Protein AF-A0A418M623-F1 (afdb_monomer_lite)

Organism: NCBI:txid2305895

Structure (mmCIF, N/CA/C/O backbone):
data_AF-A0A418M623-F1
#
_entry.id   AF-A0A418M623-F1
#
loop_
_atom_site.group_PDB
_atom_site.id
_atom_site.type_symbol
_atom_site.label_atom_id
_atom_site.label_alt_id
_atom_site.label_comp_id
_atom_site.label_asym_id
_atom_site.label_entity_id
_atom_site.label_seq_id
_atom_site.pdbx_PDB_ins_code
_atom_site.Cartn_x
_atom_site.Cartn_y
_atom_site.Cartn_z
_atom_site.occupancy
_atom_site.B_iso_or_equiv
_atom_site.auth_seq_id
_atom_site.auth_comp_id
_atom_site.auth_asym_id
_atom_site.auth_atom_id
_atom_site.pdbx_PDB_model_num
ATOM 1 N N . MET A 1 1 ? 22.877 -0.063 -16.332 1.00 45.69 1 MET A N 1
ATOM 2 C CA . MET A 1 1 ? 23.301 1.170 -17.022 1.00 45.69 1 MET A CA 1
ATOM 3 C C . MET A 1 1 ? 22.610 2.321 -16.320 1.00 45.69 1 MET A C 1
ATOM 5 O O . MET A 1 1 ? 21.389 2.357 -16.323 1.00 45.69 1 MET A O 1
ATOM 9 N N . GLU A 1 2 ? 23.364 3.190 -15.654 1.00 42.94 2 GLU A N 1
ATOM 10 C CA . GLU A 1 2 ? 22.868 4.475 -15.152 1.00 42.94 2 GLU A CA 1
ATOM 11 C C . GLU A 1 2 ? 23.454 5.549 -16.071 1.00 42.94 2 GLU A C 1
ATOM 13 O O . GLU A 1 2 ? 24.604 5.946 -15.914 1.00 42.94 2 GLU A O 1
ATOM 18 N N . GLY A 1 3 ? 22.726 5.931 -17.118 1.00 64.38 3 GLY A N 1
ATOM 19 C CA . GLY A 1 3 ? 23.212 6.910 -18.090 1.00 64.38 3 GLY A CA 1
ATOM 20 C C . GLY A 1 3 ? 22.310 7.019 -19.316 1.00 64.38 3 GLY A C 1
ATOM 21 O O . GLY A 1 3 ? 21.582 6.083 -19.639 1.00 64.38 3 GLY A O 1
ATOM 22 N N . LEU A 1 4 ? 22.357 8.169 -19.993 1.00 85.06 4 LEU A N 1
ATOM 23 C CA . LEU A 1 4 ? 21.676 8.421 -21.275 1.00 85.06 4 LEU A CA 1
ATOM 24 C C . LEU A 1 4 ? 22.466 7.881 -22.480 1.00 85.06 4 LEU A C 1
ATOM 26 O O . LEU A 1 4 ? 22.136 8.187 -23.623 1.00 85.06 4 LEU A O 1
ATOM 30 N N . THR A 1 5 ? 23.495 7.075 -22.224 1.00 90.38 5 THR A N 1
ATOM 31 C CA . THR A 1 5 ? 24.384 6.499 -23.228 1.00 90.38 5 THR A CA 1
ATOM 32 C C . THR A 1 5 ? 24.567 5.003 -23.010 1.00 90.38 5 THR A C 1
ATOM 34 O O . THR A 1 5 ? 24.363 4.475 -21.912 1.00 90.38 5 THR A O 1
ATOM 37 N N . CYS A 1 6 ? 24.969 4.309 -24.068 1.00 89.75 6 CYS A N 1
ATOM 38 C CA . CYS A 1 6 ? 25.342 2.903 -24.038 1.00 89.75 6 CYS A CA 1
ATOM 39 C C . CYS A 1 6 ? 26.621 2.658 -24.848 1.00 89.75 6 CYS A C 1
ATOM 41 O O . CYS A 1 6 ? 27.113 3.533 -25.562 1.00 89.75 6 CYS A O 1
ATOM 43 N N . THR A 1 7 ? 27.169 1.454 -24.711 1.00 90.81 7 THR A N 1
ATOM 44 C CA . THR A 1 7 ? 28.270 0.972 -25.545 1.00 90.81 7 THR A CA 1
ATOM 45 C C . THR A 1 7 ? 27.706 -0.019 -26.548 1.00 90.81 7 THR A C 1
ATOM 47 O O . THR A 1 7 ? 26.989 -0.939 -26.149 1.00 90.81 7 THR A O 1
ATOM 50 N N . VAL A 1 8 ? 28.038 0.146 -27.826 1.00 89.69 8 VAL A N 1
ATOM 51 C CA . VAL A 1 8 ? 27.583 -0.751 -28.897 1.00 89.69 8 VAL A CA 1
ATOM 52 C C . VAL A 1 8 ? 28.764 -1.464 -29.538 1.00 89.69 8 VAL A C 1
ATOM 54 O O . VAL A 1 8 ? 29.804 -0.859 -29.780 1.00 89.69 8 VAL A O 1
ATOM 57 N N . ASN A 1 9 ? 28.594 -2.747 -29.847 1.00 87.75 9 ASN A N 1
ATOM 58 C CA . ASN A 1 9 ? 29.548 -3.502 -30.654 1.00 87.75 9 ASN A CA 1
ATOM 59 C C . ASN A 1 9 ? 29.036 -3.545 -32.093 1.00 87.75 9 ASN A C 1
ATOM 61 O O . ASN A 1 9 ? 27.893 -3.936 -32.337 1.00 87.75 9 ASN A O 1
ATOM 65 N N . LEU A 1 10 ? 29.871 -3.148 -33.050 1.00 80.38 10 LEU A N 1
ATOM 66 C CA . LEU A 1 10 ? 29.508 -3.205 -34.461 1.00 80.38 10 LEU A CA 1
ATOM 67 C C . LEU A 1 10 ? 29.536 -4.657 -34.961 1.00 80.38 10 LEU A C 1
ATOM 69 O O . LEU A 1 10 ? 30.576 -5.311 -34.954 1.00 80.38 10 LEU A O 1
ATOM 73 N N . LEU A 1 11 ? 28.390 -5.164 -35.418 1.00 73.75 11 LEU A N 1
ATOM 74 C CA . LEU A 1 11 ? 28.286 -6.510 -35.982 1.00 73.75 11 LEU A CA 1
ATOM 75 C C . LEU A 1 11 ? 28.830 -6.538 -37.419 1.00 73.75 11 LEU A C 1
ATOM 77 O O . LEU A 1 11 ? 28.458 -5.703 -38.238 1.00 73.75 11 LEU A O 1
ATOM 81 N N . ASN A 1 12 ? 29.645 -7.546 -37.747 1.00 64.06 12 ASN A N 1
ATOM 82 C CA . ASN A 1 12 ? 30.055 -7.889 -39.120 1.00 64.06 12 ASN A CA 1
ATOM 83 C C . ASN A 1 12 ? 30.700 -6.759 -39.952 1.00 64.06 12 ASN A C 1
ATOM 85 O O . ASN A 1 12 ? 30.604 -6.771 -41.177 1.00 64.06 12 ASN A O 1
ATOM 89 N N . THR A 1 13 ? 31.387 -5.791 -39.342 1.00 60.09 13 THR A N 1
ATOM 90 C CA . THR A 1 13 ? 31.914 -4.635 -40.095 1.00 60.09 13 THR A CA 1
ATOM 91 C C . THR A 1 13 ? 33.260 -4.859 -40.779 1.00 60.09 13 THR A C 1
ATOM 93 O O . THR A 1 13 ? 33.735 -3.959 -41.463 1.00 60.09 13 THR A O 1
ATOM 96 N N . GLY A 1 14 ? 33.915 -6.015 -40.628 1.00 54.34 14 GLY A N 1
ATOM 97 C CA . GLY A 1 14 ? 35.252 -6.248 -41.204 1.00 54.34 14 GLY A CA 1
ATOM 98 C C . GLY A 1 14 ? 36.347 -5.308 -40.664 1.00 54.34 14 GLY A C 1
ATOM 99 O O . GLY A 1 14 ? 37.515 -5.456 -41.018 1.00 54.34 14 GLY A O 1
ATOM 100 N N . LEU A 1 15 ? 35.982 -4.375 -39.781 1.00 57.28 15 LEU A N 1
ATOM 101 C CA . LEU A 1 15 ? 36.873 -3.586 -38.953 1.00 57.28 15 LEU A CA 1
ATOM 102 C C . LEU A 1 15 ? 37.479 -4.558 -37.939 1.00 57.28 15 LEU A C 1
ATOM 104 O O . LEU A 1 15 ? 36.774 -5.116 -37.102 1.00 57.28 15 LEU A O 1
ATOM 108 N N . GLN A 1 16 ? 38.770 -4.851 -38.086 1.00 42.66 16 GLN A N 1
ATOM 109 C CA . GLN A 1 16 ? 39.472 -5.743 -37.171 1.00 42.66 16 GLN A CA 1
ATOM 110 C C . GLN A 1 16 ? 39.487 -5.141 -35.762 1.00 42.66 16 GLN A C 1
ATOM 112 O O . GLN A 1 16 ? 39.996 -4.040 -35.560 1.00 42.66 16 GLN A O 1
ATOM 117 N N . GLY A 1 17 ? 38.966 -5.899 -34.802 1.00 48.59 17 GLY A N 1
ATOM 118 C CA . GLY A 1 17 ? 38.961 -5.571 -33.382 1.00 48.59 17 GLY A CA 1
ATOM 119 C C . GLY A 1 17 ? 37.545 -5.485 -32.834 1.00 48.59 17 GLY A C 1
ATOM 120 O O . GLY A 1 17 ? 36.645 -4.996 -33.510 1.00 48.59 17 GLY A O 1
ATOM 121 N N . ASP A 1 18 ? 37.364 -5.950 -31.600 1.00 54.69 18 ASP A N 1
ATOM 122 C CA . ASP A 1 18 ? 36.184 -5.731 -30.760 1.00 54.69 18 ASP A CA 1
ATOM 123 C C . ASP A 1 18 ? 35.995 -4.224 -30.486 1.00 54.69 18 ASP A C 1
ATOM 125 O O . ASP A 1 18 ? 36.161 -3.744 -29.364 1.00 54.69 18 ASP A O 1
ATOM 129 N N . ALA A 1 19 ? 35.729 -3.440 -31.532 1.00 66.62 19 ALA A N 1
ATOM 130 C CA . ALA A 1 19 ? 35.606 -1.995 -31.484 1.00 66.62 19 ALA A CA 1
ATOM 131 C C . ALA A 1 19 ? 34.232 -1.641 -30.912 1.00 66.62 19 ALA A C 1
ATOM 133 O O . ALA A 1 19 ? 33.302 -1.252 -31.618 1.00 66.62 19 ALA A O 1
ATOM 134 N N . ALA A 1 20 ? 34.115 -1.842 -29.604 1.00 80.31 20 ALA A N 1
ATOM 135 C CA . ALA A 1 20 ? 33.060 -1.285 -28.793 1.00 80.31 20 ALA A CA 1
ATOM 136 C C . ALA A 1 20 ? 33.100 0.241 -28.950 1.00 80.31 20 ALA A C 1
ATOM 138 O O . ALA A 1 20 ? 34.113 0.868 -28.643 1.00 80.31 20 ALA A O 1
ATOM 139 N N . ILE A 1 21 ? 32.015 0.836 -29.438 1.00 85.81 21 ILE A N 1
ATOM 140 C CA . ILE A 1 21 ? 31.844 2.287 -29.510 1.00 85.81 21 ILE A CA 1
ATOM 141 C C . ILE A 1 21 ? 31.174 2.711 -28.201 1.00 85.81 21 ILE A C 1
ATOM 143 O O . ILE A 1 21 ? 29.989 2.414 -28.009 1.00 85.81 21 ILE A O 1
ATOM 147 N N . PRO A 1 22 ? 31.904 3.336 -27.261 1.00 87.50 22 PRO A N 1
ATOM 148 C CA . PRO A 1 22 ? 31.309 3.849 -26.038 1.00 87.50 22 PRO A CA 1
ATOM 149 C C . PRO A 1 22 ? 30.544 5.148 -26.314 1.00 87.50 22 PRO A C 1
ATOM 151 O O . PRO A 1 22 ? 30.819 5.850 -27.282 1.00 87.50 22 PRO A O 1
ATOM 154 N N . GLY A 1 23 ? 29.629 5.506 -25.413 1.00 87.44 23 GLY A N 1
ATOM 155 C CA . GLY A 1 23 ? 29.020 6.838 -25.415 1.00 87.44 23 GLY A CA 1
ATOM 156 C C . GLY A 1 23 ? 27.958 7.064 -26.492 1.00 87.44 23 GLY A C 1
ATOM 157 O O . GLY A 1 23 ? 27.618 8.210 -26.750 1.00 87.44 23 GLY A O 1
ATOM 158 N N . VAL A 1 24 ? 27.405 6.008 -27.094 1.00 90.94 24 VAL A N 1
ATOM 159 C CA . VAL A 1 24 ? 26.292 6.146 -28.043 1.00 90.94 24 VAL A CA 1
ATOM 160 C C . VAL A 1 24 ? 25.047 6.607 -27.298 1.00 90.94 24 VAL A C 1
ATOM 162 O O . VAL A 1 24 ? 24.586 5.930 -26.373 1.00 90.94 24 VAL A O 1
ATOM 165 N N . ASN A 1 25 ? 24.493 7.742 -27.712 1.00 91.75 25 ASN A N 1
ATOM 166 C CA . ASN A 1 25 ? 23.347 8.369 -27.075 1.00 91.75 25 ASN A CA 1
ATOM 167 C C . ASN A 1 25 ? 22.064 7.553 -27.275 1.00 91.75 25 ASN A C 1
ATOM 169 O O . ASN A 1 25 ? 21.793 6.990 -28.335 1.00 91.75 25 ASN A O 1
ATOM 173 N N . LEU A 1 26 ? 21.223 7.502 -26.247 1.00 91.75 26 LEU A N 1
ATOM 174 C CA . LEU A 1 26 ? 19.896 6.886 -26.339 1.00 91.75 26 LEU A CA 1
ATOM 175 C C . LEU A 1 26 ? 18.835 7.855 -26.887 1.00 91.75 26 LEU A C 1
ATOM 177 O O . LEU A 1 26 ? 17.701 7.452 -27.141 1.00 91.75 26 LEU A O 1
ATOM 181 N N . ARG A 1 27 ? 19.186 9.136 -27.051 1.00 86.81 27 ARG A N 1
ATOM 182 C CA . ARG A 1 27 ? 18.345 10.184 -27.639 1.00 86.81 27 ARG A CA 1
ATOM 183 C C . ARG A 1 27 ? 19.096 10.832 -28.797 1.00 86.81 27 ARG A C 1
ATOM 185 O O . ARG A 1 27 ? 20.310 10.946 -28.759 1.00 86.81 27 ARG A O 1
ATOM 192 N N . ALA A 1 28 ? 18.359 11.285 -29.806 1.00 80.12 28 ALA A N 1
ATOM 193 C CA . ALA A 1 28 ? 18.938 12.055 -30.910 1.00 80.12 28 ALA A CA 1
ATOM 194 C C . ALA A 1 28 ? 19.335 13.487 -30.500 1.00 80.12 28 ALA A C 1
ATOM 196 O O . ALA A 1 28 ? 20.122 14.130 -31.182 1.00 80.12 28 ALA A O 1
ATOM 197 N N . ASN A 1 29 ? 18.748 14.001 -29.415 1.00 83.19 29 ASN A N 1
ATOM 198 C CA . ASN A 1 29 ? 19.054 15.307 -28.846 1.00 83.19 29 ASN A CA 1
ATOM 199 C C . ASN A 1 29 ? 19.342 15.134 -27.350 1.00 83.19 29 ASN A C 1
ATOM 201 O O . ASN A 1 29 ? 18.432 14.824 -26.577 1.00 83.19 29 ASN A O 1
ATOM 205 N N . ASP A 1 30 ? 20.592 15.360 -26.958 1.00 75.38 30 ASP A N 1
ATOM 206 C CA . ASP A 1 30 ? 21.078 15.160 -25.589 1.00 75.38 30 ASP A CA 1
ATOM 207 C C . ASP A 1 30 ? 20.556 16.219 -24.608 1.00 75.38 30 ASP A C 1
ATOM 209 O O . ASP A 1 30 ? 20.512 15.993 -23.398 1.00 75.38 30 ASP A O 1
ATOM 213 N N . GLU A 1 31 ? 20.090 17.359 -25.121 1.00 81.94 31 GLU A N 1
ATOM 214 C CA . GLU A 1 31 ? 19.461 18.414 -24.324 1.00 81.94 31 GLU A CA 1
ATOM 215 C C . GLU A 1 31 ? 17.961 18.174 -24.111 1.00 81.94 31 GLU A C 1
ATOM 217 O O . GLU A 1 31 ? 17.342 18.798 -23.240 1.00 81.94 31 GLU A O 1
ATOM 222 N N . ALA A 1 32 ? 17.348 17.278 -24.895 1.00 83.06 32 ALA A N 1
ATOM 223 C CA . ALA A 1 32 ? 15.922 17.009 -24.803 1.00 83.06 32 ALA A CA 1
ATOM 224 C C . ALA A 1 32 ? 15.591 16.369 -23.453 1.00 83.06 32 ALA A C 1
ATOM 226 O O . ALA A 1 32 ? 16.077 15.289 -23.117 1.00 83.06 32 ALA A O 1
ATOM 227 N N . LYS A 1 33 ? 14.711 17.021 -22.687 1.00 84.69 33 LYS A N 1
ATOM 228 C CA . LYS A 1 33 ? 14.220 16.522 -21.391 1.00 84.69 33 LYS A CA 1
ATOM 229 C C . LYS A 1 33 ? 12.896 15.769 -21.515 1.00 84.69 33 LYS A C 1
ATOM 231 O O . LYS A 1 33 ? 12.641 14.870 -20.718 1.00 84.69 33 LYS A O 1
ATOM 236 N N . GLU A 1 34 ? 12.115 16.077 -22.544 1.00 91.81 34 GLU A N 1
ATOM 237 C CA . GLU A 1 34 ? 10.806 15.485 -22.830 1.00 91.81 34 GLU A CA 1
ATOM 238 C C . GLU A 1 34 ? 10.871 14.451 -23.963 1.00 91.81 34 GLU A C 1
ATOM 240 O O . GLU A 1 34 ? 11.857 14.368 -24.696 1.00 91.81 34 GLU A O 1
ATOM 245 N N . GLY A 1 35 ? 9.805 13.665 -24.104 1.00 92.38 35 GLY A N 1
ATOM 246 C CA . GLY A 1 35 ? 9.647 12.634 -25.124 1.00 92.38 35 GLY A CA 1
ATOM 247 C C . GLY A 1 35 ? 9.738 11.210 -24.579 1.00 92.38 35 GLY A C 1
ATOM 248 O O . GLY A 1 35 ? 9.689 10.971 -23.370 1.00 92.38 35 GLY A O 1
ATOM 249 N N . VAL A 1 36 ? 9.846 10.255 -25.505 1.00 92.38 36 VAL A N 1
ATOM 250 C CA . VAL A 1 36 ? 9.963 8.822 -25.210 1.00 92.38 36 VAL A CA 1
ATOM 251 C C . VAL A 1 36 ? 11.433 8.412 -25.245 1.00 92.38 36 VAL A C 1
ATOM 253 O O . VAL A 1 36 ? 12.143 8.703 -26.203 1.00 92.38 36 VAL A O 1
ATOM 256 N N . LEU A 1 37 ? 11.880 7.711 -24.208 1.00 92.75 37 LEU A N 1
ATOM 257 C CA . LEU A 1 37 ? 13.193 7.092 -24.099 1.00 92.75 37 LEU A CA 1
ATOM 258 C C . LEU A 1 37 ? 13.020 5.580 -23.974 1.00 92.75 37 LEU A C 1
ATOM 260 O O . LEU A 1 37 ? 12.349 5.098 -23.061 1.00 92.75 37 LEU A O 1
ATOM 264 N N . LEU A 1 38 ? 13.663 4.848 -24.878 1.00 93.56 38 LEU A N 1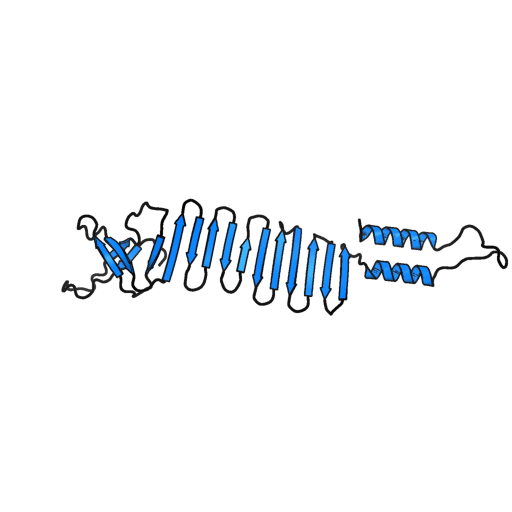
ATOM 265 C CA . LEU A 1 38 ? 13.789 3.398 -24.817 1.00 93.56 38 LEU A CA 1
ATOM 266 C C . LEU A 1 38 ? 15.204 3.068 -24.352 1.00 93.56 38 LEU A C 1
ATOM 268 O O . LEU A 1 38 ? 16.173 3.484 -24.982 1.00 93.56 38 LEU A O 1
ATOM 272 N N . VAL A 1 39 ? 15.324 2.333 -23.251 1.00 94.12 39 VAL A N 1
ATOM 273 C CA . VAL A 1 39 ? 16.608 1.841 -22.752 1.00 94.12 39 VAL A CA 1
ATOM 274 C C . VAL A 1 39 ? 16.789 0.408 -23.250 1.00 94.12 39 VAL A C 1
ATOM 276 O O . VAL A 1 39 ? 16.024 -0.471 -22.834 1.00 94.12 39 VAL A O 1
ATOM 279 N N . PRO A 1 40 ? 17.767 0.151 -24.136 1.00 94.56 40 PRO A N 1
ATOM 280 C CA . PRO A 1 40 ? 18.043 -1.188 -24.627 1.00 94.56 40 PRO A CA 1
ATOM 281 C C . PRO A 1 40 ? 18.389 -2.138 -23.492 1.00 94.56 40 PRO A C 1
ATOM 283 O O . PRO A 1 40 ? 19.116 -1.778 -22.563 1.00 94.56 40 PRO A O 1
ATOM 286 N N . ARG A 1 41 ? 17.912 -3.376 -23.603 1.00 94.81 41 ARG A N 1
ATOM 287 C CA . ARG A 1 41 ? 18.396 -4.458 -22.758 1.00 94.81 41 ARG A CA 1
ATOM 288 C C . ARG A 1 41 ? 19.865 -4.726 -23.054 1.00 94.81 41 ARG A C 1
ATOM 290 O O . ARG A 1 41 ? 20.303 -4.614 -24.203 1.00 94.81 41 ARG A O 1
ATOM 297 N N . LYS A 1 42 ? 20.636 -5.094 -22.029 1.00 91.56 42 LYS A N 1
ATOM 298 C CA . LYS A 1 42 ? 22.017 -5.551 -22.232 1.00 91.56 42 LYS A CA 1
ATOM 299 C C . LYS A 1 42 ? 22.042 -6.676 -23.279 1.00 91.56 42 LYS A C 1
ATOM 301 O O . LYS A 1 42 ? 21.204 -7.569 -23.233 1.00 91.56 42 LYS A O 1
ATOM 306 N N . ASP A 1 43 ? 23.004 -6.610 -24.198 1.00 90.81 43 ASP A N 1
ATOM 307 C CA . ASP A 1 43 ? 23.208 -7.583 -25.282 1.00 90.81 43 ASP A CA 1
ATOM 308 C C . ASP A 1 43 ? 22.083 -7.613 -26.344 1.00 90.81 43 ASP A C 1
ATOM 310 O O . ASP A 1 43 ? 22.060 -8.493 -27.203 1.00 90.81 43 ASP A O 1
ATOM 314 N N . SER A 1 44 ? 21.174 -6.629 -26.339 1.00 92.62 44 SER A N 1
ATOM 315 C CA . SER A 1 44 ? 20.180 -6.455 -27.404 1.00 92.62 44 SER A CA 1
ATOM 316 C C . SER A 1 44 ? 20.799 -5.914 -28.697 1.00 92.62 44 SER A C 1
ATOM 318 O O . SER A 1 44 ? 21.808 -5.205 -28.697 1.00 92.62 44 SER A O 1
ATOM 320 N N . VAL A 1 45 ? 20.160 -6.223 -29.826 1.00 92.75 45 VAL A N 1
ATOM 321 C CA . VAL A 1 45 ? 20.506 -5.633 -31.125 1.00 92.75 45 VAL A CA 1
ATOM 322 C C . VAL A 1 45 ? 19.869 -4.251 -31.232 1.00 92.75 45 VAL A C 1
ATOM 324 O O . VAL A 1 45 ? 18.664 -4.097 -31.006 1.00 92.75 45 VAL A O 1
ATOM 327 N N . VAL A 1 46 ? 20.667 -3.258 -31.616 1.00 92.88 46 VAL A N 1
ATOM 328 C CA . VAL A 1 46 ? 20.226 -1.877 -31.831 1.00 92.88 46 VAL A CA 1
ATOM 329 C C . VAL A 1 46 ? 20.635 -1.398 -33.220 1.00 92.88 46 VAL A C 1
ATOM 331 O O . VAL A 1 46 ? 21.680 -1.798 -33.734 1.00 92.88 46 VAL A O 1
ATOM 334 N N . PHE A 1 47 ? 19.832 -0.519 -33.821 1.00 91.94 47 PHE A N 1
ATOM 335 C CA . PHE A 1 47 ? 20.297 0.298 -34.940 1.00 91.94 47 PHE A CA 1
ATOM 336 C C . PHE A 1 47 ? 20.738 1.652 -34.414 1.00 91.94 47 PHE A C 1
ATOM 338 O O . PHE A 1 47 ? 20.056 2.270 -33.595 1.00 91.94 47 PHE A O 1
ATOM 345 N N . VAL A 1 48 ? 21.869 2.110 -34.929 1.00 91.38 48 VAL A N 1
ATOM 346 C CA . VAL A 1 48 ? 22.492 3.376 -34.567 1.00 91.38 48 VAL A CA 1
ATOM 347 C C . VAL A 1 48 ? 22.651 4.234 -35.813 1.00 91.38 48 VAL A C 1
ATOM 349 O O . VAL A 1 48 ? 22.928 3.715 -36.894 1.00 91.38 48 VAL A O 1
ATOM 352 N N . ALA A 1 49 ? 22.461 5.538 -35.662 1.00 89.81 49 ALA A N 1
ATOM 353 C CA . ALA A 1 49 ? 22.685 6.526 -36.706 1.00 89.81 49 ALA A CA 1
ATOM 354 C C . ALA A 1 49 ? 23.762 7.510 -36.248 1.00 89.81 49 ALA A C 1
ATOM 356 O O . ALA A 1 49 ? 23.775 7.918 -35.087 1.00 89.81 49 ALA A O 1
ATOM 357 N N . ALA A 1 50 ? 24.656 7.882 -37.162 1.00 88.12 50 ALA A N 1
ATOM 358 C CA . ALA A 1 50 ? 25.611 8.962 -36.951 1.00 88.12 50 ALA A CA 1
ATOM 359 C C . ALA A 1 50 ? 24.983 10.291 -37.383 1.00 88.12 50 ALA A C 1
ATOM 361 O O . ALA A 1 50 ? 24.384 10.383 -38.459 1.00 88.12 50 ALA A O 1
ATOM 362 N N . VAL A 1 51 ? 25.133 11.321 -36.559 1.00 85.62 51 VAL A N 1
ATOM 363 C CA . VAL A 1 51 ? 24.774 12.695 -36.917 1.00 85.62 51 VAL A CA 1
ATOM 364 C C . VAL A 1 51 ? 25.912 13.265 -37.756 1.00 85.62 51 VAL A C 1
ATOM 366 O O . VAL A 1 51 ? 27.072 13.153 -37.378 1.00 85.62 51 VAL A O 1
ATOM 369 N N . GLU A 1 52 ? 25.596 13.834 -38.922 1.00 87.19 52 GLU A N 1
ATOM 370 C CA . GLU A 1 52 ? 26.585 14.477 -39.812 1.00 87.19 52 GLU A CA 1
ATOM 371 C C . GLU A 1 52 ? 27.775 13.575 -40.215 1.00 87.19 52 GLU A C 1
ATOM 373 O O . GLU A 1 52 ? 28.838 14.061 -40.593 1.00 87.19 52 GLU A O 1
ATOM 378 N N . ASN A 1 53 ? 27.583 12.250 -40.199 1.00 84.12 53 ASN A N 1
ATOM 379 C CA . ASN A 1 53 ? 28.630 11.239 -40.409 1.00 84.12 53 ASN A CA 1
ATOM 380 C C . ASN A 1 53 ? 29.776 11.272 -39.373 1.00 84.12 53 ASN A C 1
ATOM 382 O O . ASN A 1 53 ? 30.864 10.769 -39.658 1.00 84.12 53 ASN A O 1
ATOM 386 N N . ASP A 1 54 ? 29.551 11.819 -38.176 1.00 84.88 54 ASP A N 1
ATOM 387 C CA . ASP A 1 54 ? 30.511 11.771 -37.071 1.00 84.88 54 ASP A CA 1
ATOM 388 C C . ASP A 1 54 ? 30.264 10.542 -36.183 1.00 84.88 54 ASP A C 1
ATOM 390 O O . ASP A 1 54 ? 29.239 10.413 -35.516 1.00 84.88 54 ASP A O 1
ATOM 394 N N . MET A 1 55 ? 31.237 9.630 -36.149 1.00 82.50 55 MET A N 1
ATOM 395 C CA . MET A 1 55 ? 31.196 8.419 -35.319 1.00 82.50 55 MET A CA 1
ATOM 396 C C . MET A 1 55 ? 31.288 8.713 -33.816 1.00 82.50 55 MET A C 1
ATOM 398 O O . MET A 1 55 ? 30.953 7.850 -33.009 1.00 82.50 55 MET A O 1
ATOM 402 N N . ASN A 1 56 ? 31.721 9.917 -33.430 1.00 84.00 56 ASN A N 1
ATOM 403 C CA . ASN A 1 56 ? 31.682 10.371 -32.039 1.00 84.00 56 ASN A CA 1
ATOM 404 C C . ASN A 1 56 ? 30.302 10.912 -31.642 1.00 84.00 56 ASN A C 1
ATOM 406 O O . ASN A 1 56 ? 30.061 11.146 -30.461 1.00 84.00 56 ASN A O 1
ATOM 410 N N . ASN A 1 57 ? 29.401 11.104 -32.611 1.00 87.06 57 ASN A N 1
ATOM 411 C CA . ASN A 1 57 ? 28.056 11.619 -32.404 1.00 87.06 57 ASN A CA 1
ATOM 412 C C . ASN A 1 57 ? 27.024 10.642 -32.979 1.00 87.06 57 ASN A C 1
ATOM 414 O O . ASN A 1 57 ? 26.473 10.821 -34.069 1.00 87.06 57 ASN A O 1
ATOM 418 N N . MET A 1 58 ? 26.794 9.562 -32.236 1.00 90.00 58 MET A N 1
ATOM 419 C CA . MET A 1 58 ? 25.871 8.500 -32.618 1.00 90.00 58 MET A CA 1
ATOM 420 C C . MET A 1 58 ? 24.713 8.391 -31.639 1.00 90.00 58 MET A C 1
ATOM 422 O O . MET A 1 58 ? 24.892 8.555 -30.433 1.00 90.00 58 MET A O 1
ATOM 426 N N . PHE A 1 59 ? 23.546 8.012 -32.153 1.00 91.88 59 PHE A N 1
ATOM 427 C CA . PHE A 1 59 ? 22.371 7.738 -31.338 1.00 91.88 59 PHE A CA 1
ATOM 428 C C . PHE A 1 59 ? 21.622 6.486 -31.786 1.00 91.88 59 PHE A C 1
ATOM 430 O O . PHE A 1 59 ? 21.663 6.087 -32.952 1.00 91.88 59 PHE A O 1
ATOM 437 N N . VAL A 1 60 ? 20.917 5.860 -30.849 1.00 92.38 60 VAL A N 1
ATOM 438 C CA . VAL A 1 60 ? 20.074 4.689 -31.105 1.00 92.38 60 VAL A CA 1
ATOM 439 C C . VAL A 1 60 ? 18.760 5.118 -31.769 1.00 92.38 60 VAL A C 1
ATOM 441 O O . VAL A 1 60 ? 18.032 5.951 -31.236 1.00 92.38 60 VAL A O 1
ATOM 444 N N . VAL A 1 61 ? 18.432 4.521 -32.919 1.00 91.56 61 VAL A N 1
ATOM 445 C CA . VAL A 1 61 ? 17.166 4.753 -33.651 1.00 91.56 61 VAL A CA 1
ATOM 446 C C . VAL A 1 61 ? 16.166 3.613 -33.496 1.00 91.56 61 VAL A C 1
ATOM 448 O O . VAL A 1 61 ? 14.969 3.803 -33.699 1.00 91.56 61 VAL A O 1
ATOM 451 N N . PHE A 1 62 ? 16.644 2.418 -33.150 1.00 92.06 62 PHE A N 1
ATOM 452 C CA . PHE A 1 62 ? 15.805 1.238 -32.984 1.00 92.06 62 PHE A CA 1
ATOM 453 C C . PHE A 1 62 ? 16.438 0.260 -32.001 1.00 92.06 62 PHE A C 1
ATOM 455 O O . PHE A 1 62 ? 17.659 0.108 -31.960 1.00 92.06 62 PHE A O 1
ATOM 462 N N . VAL A 1 63 ? 15.587 -0.436 -31.252 1.00 94.44 63 VAL A N 1
ATOM 463 C CA . VAL A 1 63 ? 15.967 -1.372 -30.198 1.00 94.44 63 VAL A CA 1
ATOM 464 C C . VAL A 1 63 ? 15.149 -2.650 -30.354 1.00 94.44 63 VAL A C 1
ATOM 466 O O . VAL A 1 63 ? 13.926 -2.581 -30.447 1.00 94.44 63 VAL A O 1
ATOM 469 N N . SER A 1 64 ? 15.812 -3.807 -30.380 1.00 95.56 64 SER A N 1
ATOM 470 C CA . SER A 1 64 ? 15.139 -5.115 -30.478 1.00 95.56 64 SER A CA 1
ATOM 471 C C . SER A 1 64 ? 14.514 -5.585 -29.160 1.00 95.56 64 SER A C 1
ATOM 473 O O . SER A 1 64 ? 13.413 -6.127 -29.173 1.00 95.56 64 SER A O 1
ATOM 475 N N . GLU A 1 65 ? 15.181 -5.348 -28.028 1.00 96.06 65 GLU A N 1
ATOM 476 C CA . GLU A 1 65 ? 14.694 -5.673 -26.684 1.00 96.06 65 GLU A CA 1
ATOM 477 C C . GLU A 1 65 ? 14.924 -4.500 -25.731 1.00 96.06 65 GLU A C 1
ATOM 479 O O . GLU A 1 65 ? 16.006 -3.913 -25.694 1.00 96.06 65 GLU A O 1
ATOM 484 N N . VAL A 1 66 ? 13.914 -4.174 -24.931 1.00 95.31 66 VAL A N 1
ATOM 485 C CA . VAL A 1 66 ? 13.903 -2.993 -24.062 1.00 95.31 66 VAL A CA 1
ATOM 486 C C . VAL A 1 66 ? 13.890 -3.434 -22.601 1.00 95.31 66 VAL A C 1
ATOM 488 O O . VAL A 1 66 ? 13.055 -4.248 -22.217 1.00 95.31 66 VAL A O 1
ATOM 491 N N . ASP A 1 67 ? 14.783 -2.871 -21.785 1.00 95.56 67 ASP A N 1
ATOM 492 C CA . ASP A 1 67 ? 14.781 -3.063 -20.325 1.00 95.56 67 ASP A CA 1
ATOM 493 C C . ASP A 1 67 ? 13.891 -2.034 -19.617 1.00 95.56 67 ASP A C 1
ATOM 495 O O . ASP A 1 67 ? 13.307 -2.320 -18.571 1.00 95.56 67 ASP A O 1
ATOM 499 N N . LYS A 1 68 ? 13.795 -0.821 -20.175 1.00 96.00 68 LYS A N 1
ATOM 500 C CA . LYS A 1 68 ? 13.014 0.275 -19.598 1.00 96.00 68 LYS A CA 1
ATOM 501 C C . LYS A 1 68 ? 12.457 1.209 -20.663 1.00 96.00 68 LYS A C 1
ATOM 503 O O . LYS A 1 68 ? 13.154 1.577 -21.606 1.00 96.00 68 LYS A O 1
ATOM 508 N N . VAL A 1 69 ? 11.225 1.660 -20.456 1.00 95.75 69 VAL A N 1
ATOM 509 C CA . VAL A 1 69 ? 10.586 2.741 -21.212 1.00 95.75 69 VAL A CA 1
ATOM 510 C C . VAL A 1 69 ? 10.348 3.916 -20.273 1.00 95.75 69 VAL A C 1
ATOM 512 O O . VAL A 1 69 ? 9.827 3.731 -19.176 1.00 95.75 69 VAL A O 1
ATOM 515 N N . GLU A 1 70 ? 10.689 5.130 -20.697 1.00 95.44 70 GLU A N 1
ATOM 516 C CA . GLU A 1 70 ? 10.288 6.367 -20.024 1.00 95.44 70 GLU A CA 1
ATOM 517 C C . GLU A 1 70 ? 9.595 7.305 -21.014 1.00 95.44 70 GLU A C 1
ATOM 519 O O . GLU A 1 70 ? 10.065 7.494 -22.129 1.00 95.44 70 GLU A O 1
ATOM 524 N N . CYS A 1 71 ? 8.492 7.921 -20.608 1.00 95.81 71 CYS A N 1
ATOM 525 C CA . CYS A 1 71 ? 7.800 8.966 -21.348 1.00 95.81 71 CYS A CA 1
ATOM 526 C C . CYS A 1 71 ? 7.669 10.190 -20.445 1.00 95.81 71 CYS A C 1
ATOM 528 O O . CYS A 1 71 ? 7.096 10.097 -19.358 1.00 95.81 71 CYS A O 1
ATOM 530 N N . ILE A 1 72 ? 8.224 11.319 -20.879 1.00 95.06 72 ILE A N 1
ATOM 531 C CA . ILE A 1 72 ? 8.177 12.584 -20.147 1.00 95.06 72 ILE A CA 1
ATOM 532 C C . ILE A 1 72 ? 7.433 13.605 -21.002 1.00 95.06 72 ILE A C 1
ATOM 534 O O . ILE A 1 72 ? 7.809 13.843 -22.146 1.00 95.06 72 ILE A O 1
ATOM 538 N N . ILE A 1 73 ? 6.382 14.202 -20.445 1.00 95.56 73 ILE A N 1
ATOM 539 C CA . ILE A 1 73 ? 5.608 15.278 -21.072 1.00 95.56 73 ILE A CA 1
ATOM 540 C C . ILE A 1 73 ? 5.417 16.360 -20.010 1.00 95.56 73 ILE A C 1
ATOM 542 O O . ILE A 1 73 ? 4.733 16.116 -19.009 1.00 95.56 73 ILE A O 1
ATOM 546 N N . ASP A 1 74 ? 6.026 17.533 -20.208 1.00 94.62 74 ASP A N 1
ATOM 547 C CA . ASP A 1 74 ? 6.093 18.605 -19.206 1.00 94.62 74 ASP A CA 1
ATOM 548 C C . ASP A 1 74 ? 6.536 18.056 -17.826 1.00 94.62 74 ASP A C 1
ATOM 550 O O . ASP A 1 74 ? 7.634 17.518 -17.666 1.00 94.62 74 ASP A O 1
ATOM 554 N N . LYS A 1 75 ? 5.665 18.128 -16.815 1.00 93.81 75 LYS A N 1
ATOM 555 C CA . LYS A 1 75 ? 5.937 17.703 -15.433 1.00 93.81 75 LYS A CA 1
ATOM 556 C C . LYS A 1 75 ? 5.529 16.263 -15.137 1.00 93.81 75 LYS A C 1
ATOM 558 O O . LYS A 1 75 ? 5.576 15.855 -13.975 1.00 93.81 75 LYS A O 1
ATOM 563 N N . MET A 1 76 ? 5.042 15.526 -16.132 1.00 96.00 76 MET A N 1
ATOM 564 C CA . MET A 1 76 ? 4.598 14.146 -15.977 1.00 96.00 76 MET A CA 1
ATOM 565 C C . MET A 1 76 ? 5.656 13.191 -16.519 1.00 96.00 76 MET A C 1
ATOM 567 O O . MET A 1 76 ? 6.083 13.321 -17.662 1.00 96.00 76 MET A O 1
ATOM 571 N N . LYS A 1 77 ? 6.028 12.195 -15.716 1.00 96.69 77 LYS A N 1
ATOM 572 C CA . LYS A 1 77 ? 6.897 11.087 -16.110 1.00 96.69 77 LYS A CA 1
ATOM 573 C C . LYS A 1 77 ? 6.151 9.773 -15.934 1.00 96.69 77 LYS A C 1
ATOM 575 O O . LYS A 1 77 ? 5.686 9.475 -14.842 1.00 96.69 77 LYS A O 1
ATOM 580 N N . VAL A 1 78 ? 6.072 8.972 -16.987 1.00 97.75 78 VAL A N 1
ATOM 581 C CA . VAL A 1 78 ? 5.610 7.582 -16.934 1.00 97.75 78 VAL A CA 1
ATOM 582 C C . VAL A 1 78 ? 6.798 6.688 -17.248 1.00 97.75 78 VAL A C 1
ATOM 584 O O . VAL A 1 78 ? 7.463 6.892 -18.258 1.00 97.75 78 VAL A O 1
ATOM 587 N N . SER A 1 79 ? 7.090 5.713 -16.400 1.00 96.94 79 SER A N 1
ATOM 588 C CA . SER A 1 79 ? 8.159 4.746 -16.622 1.00 96.94 79 SER A CA 1
ATOM 589 C C . SER A 1 79 ? 7.679 3.326 -16.387 1.00 96.94 79 SER A C 1
ATOM 591 O O . SER A 1 79 ? 6.911 3.075 -15.462 1.00 96.94 79 SER A O 1
ATOM 593 N N . VAL A 1 80 ? 8.169 2.405 -17.206 1.00 97.19 80 VAL A N 1
ATOM 594 C CA . VAL A 1 80 ? 7.931 0.968 -17.074 1.00 97.19 80 VAL A CA 1
ATOM 595 C C . VAL A 1 80 ?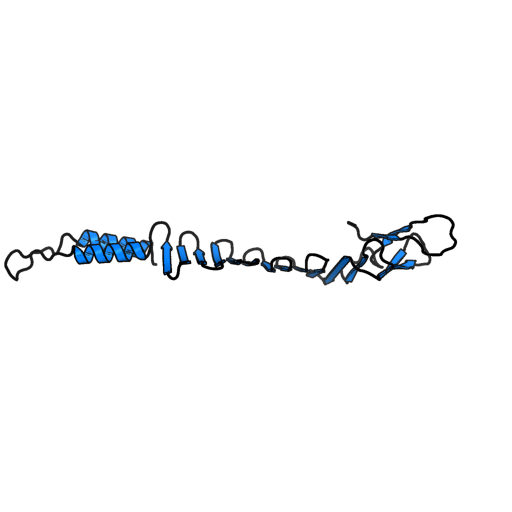 9.270 0.260 -17.196 1.00 97.19 80 VAL A C 1
ATOM 597 O O . VAL A 1 80 ? 10.015 0.524 -18.139 1.00 97.19 80 VAL A O 1
ATOM 600 N N . ASP A 1 81 ? 9.568 -0.627 -16.258 1.00 96.31 81 ASP A N 1
ATOM 601 C CA . ASP A 1 81 ? 10.650 -1.603 -16.365 1.00 96.31 81 ASP A CA 1
ATOM 602 C C . ASP A 1 81 ? 10.122 -3.011 -16.048 1.00 96.31 81 ASP A C 1
ATOM 604 O O . ASP A 1 81 ? 8.912 -3.236 -15.975 1.00 96.31 81 ASP A O 1
ATOM 608 N N . LYS A 1 82 ? 11.031 -3.980 -15.917 1.00 94.69 82 LYS A N 1
ATOM 609 C CA . LYS A 1 82 ? 10.684 -5.381 -15.642 1.00 94.69 82 LYS A CA 1
ATOM 610 C C . LYS A 1 82 ? 9.943 -5.600 -14.313 1.00 94.69 82 LYS A C 1
ATOM 612 O O . LYS A 1 82 ? 9.289 -6.630 -14.173 1.00 94.69 82 LYS A O 1
ATOM 617 N N . ASP A 1 83 ? 10.068 -4.679 -13.358 1.00 95.06 83 ASP A N 1
ATOM 618 C CA . ASP A 1 83 ? 9.581 -4.843 -11.988 1.00 95.06 83 ASP A CA 1
ATOM 619 C C . ASP A 1 83 ? 8.436 -3.866 -11.668 1.00 95.06 83 ASP A C 1
ATOM 621 O O . ASP A 1 83 ? 7.530 -4.209 -10.905 1.00 95.06 83 ASP A O 1
ATOM 625 N N . VAL A 1 84 ? 8.469 -2.650 -12.228 1.00 95.88 84 VAL A N 1
ATOM 626 C CA . VAL A 1 84 ? 7.612 -1.539 -11.796 1.00 95.88 84 VAL A CA 1
ATOM 627 C C . VAL A 1 84 ? 7.024 -0.763 -12.977 1.00 95.88 84 VAL A C 1
ATOM 629 O O . VAL A 1 84 ? 7.727 -0.349 -13.900 1.00 95.88 84 VAL A O 1
ATOM 632 N N . LEU A 1 85 ? 5.727 -0.455 -12.887 1.00 96.94 85 LEU A N 1
ATOM 633 C CA . LEU A 1 85 ? 5.095 0.642 -13.623 1.00 96.94 85 LEU A CA 1
ATOM 634 C C . LEU A 1 85 ? 4.926 1.834 -12.682 1.00 96.94 85 LEU A C 1
ATOM 636 O O . LEU A 1 85 ? 4.349 1.709 -11.603 1.00 96.94 85 LEU A O 1
ATOM 640 N N . LYS A 1 86 ? 5.390 3.012 -13.098 1.00 97.00 86 LYS A N 1
ATOM 641 C CA . LYS A 1 86 ? 5.337 4.237 -12.297 1.00 97.00 86 LYS A CA 1
ATOM 642 C C . LYS A 1 86 ? 4.860 5.420 -13.131 1.00 97.00 86 LYS A C 1
ATOM 644 O O . LYS A 1 86 ? 5.343 5.628 -14.238 1.00 97.00 86 LYS A O 1
ATOM 649 N N . ALA A 1 87 ? 3.945 6.215 -12.595 1.00 97.44 87 ALA A N 1
ATOM 650 C CA . ALA A 1 87 ? 3.559 7.509 -13.141 1.00 97.44 87 ALA A CA 1
ATOM 651 C C . ALA A 1 87 ? 3.710 8.580 -12.057 1.00 97.44 87 ALA A C 1
ATOM 653 O O . ALA A 1 87 ? 3.152 8.461 -10.969 1.00 97.44 87 ALA A O 1
ATOM 654 N N . GLU A 1 88 ? 4.472 9.626 -12.347 1.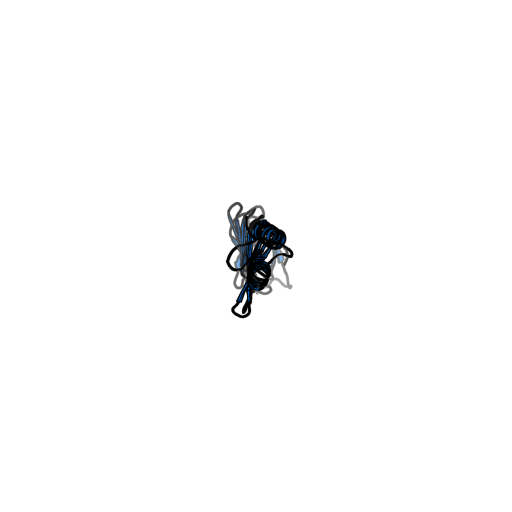00 96.62 88 GLU A N 1
ATOM 655 C CA . GLU A 1 88 ? 4.830 10.681 -11.406 1.00 96.62 88 GLU A CA 1
ATOM 656 C C . GLU A 1 88 ? 4.526 12.052 -11.994 1.00 96.62 88 GLU A C 1
ATOM 658 O O . GLU A 1 88 ? 4.799 12.335 -13.160 1.00 96.62 88 GLU A O 1
ATOM 663 N N . ARG A 1 89 ? 3.992 12.924 -11.149 1.00 95.06 89 ARG A N 1
ATOM 664 C CA . ARG A 1 89 ? 3.887 14.367 -11.352 1.00 95.06 89 ARG A CA 1
ATOM 665 C C . ARG A 1 89 ? 4.282 15.031 -10.037 1.00 95.06 89 ARG A C 1
ATOM 667 O O . ARG A 1 89 ? 4.129 14.403 -9.001 1.00 95.06 89 ARG A O 1
ATOM 674 N N . GLU A 1 90 ? 4.735 16.286 -10.052 1.00 90.81 90 GLU A N 1
ATOM 675 C CA . GLU A 1 90 ? 5.309 17.019 -8.895 1.00 90.81 90 GLU A CA 1
ATOM 676 C C . GLU A 1 90 ? 4.837 16.604 -7.487 1.00 90.81 90 GLU A C 1
ATOM 678 O O . GLU A 1 90 ? 5.658 16.472 -6.587 1.00 90.81 90 GLU A O 1
ATOM 683 N N . LYS A 1 91 ? 3.526 16.428 -7.280 1.00 90.88 91 LYS A N 1
ATOM 684 C CA . LYS A 1 91 ? 2.946 16.075 -5.976 1.00 90.88 91 LYS A CA 1
ATOM 685 C C . LYS A 1 91 ? 2.201 14.749 -5.946 1.00 90.88 91 LYS A C 1
ATOM 687 O O . LYS A 1 91 ? 1.661 14.416 -4.906 1.00 90.88 91 LYS A O 1
ATOM 692 N N . VAL A 1 92 ? 2.090 14.028 -7.055 1.00 93.50 92 VAL A N 1
ATOM 693 C CA . VAL A 1 92 ? 1.269 12.815 -7.146 1.00 93.50 92 VAL A CA 1
ATOM 694 C C . VAL A 1 92 ? 2.086 11.703 -7.777 1.00 93.50 92 VAL A C 1
ATOM 696 O O . VAL A 1 92 ? 2.689 11.893 -8.830 1.00 93.50 92 VAL A O 1
ATOM 699 N N . SER A 1 93 ? 2.054 10.529 -7.160 1.00 93.56 93 SER A N 1
ATOM 700 C CA . SER A 1 93 ? 2.650 9.316 -7.708 1.00 93.56 93 SER A CA 1
ATOM 701 C C . SER A 1 93 ? 1.629 8.186 -7.760 1.00 93.56 93 SER A C 1
ATOM 703 O O . SER A 1 93 ? 0.784 8.046 -6.872 1.00 93.56 93 SER A O 1
ATOM 705 N N . LEU A 1 94 ? 1.720 7.394 -8.822 1.00 95.62 94 LEU A N 1
ATOM 706 C CA . LEU A 1 94 ? 1.068 6.108 -8.997 1.00 95.62 94 LEU A CA 1
ATOM 707 C C . LEU A 1 94 ? 2.170 5.084 -9.254 1.00 95.62 94 LEU A C 1
ATOM 709 O O . LEU A 1 94 ? 2.997 5.283 -10.141 1.00 95.62 94 LEU A O 1
ATOM 713 N N . GLN A 1 95 ? 2.191 4.001 -8.491 1.00 95.06 95 GLN A N 1
ATOM 714 C CA . GLN A 1 95 ? 3.164 2.928 -8.653 1.00 95.06 95 GLN A CA 1
ATOM 715 C C . GLN A 1 95 ? 2.457 1.584 -8.569 1.00 95.06 95 GLN A C 1
ATOM 717 O O . GLN A 1 95 ? 1.673 1.358 -7.649 1.00 95.06 95 GLN A O 1
ATOM 722 N N . LEU A 1 96 ? 2.750 0.708 -9.523 1.00 93.44 96 LEU A N 1
ATOM 723 C CA . LEU A 1 96 ? 2.313 -0.675 -9.546 1.00 93.44 96 LEU A CA 1
ATOM 724 C C . LEU A 1 96 ? 3.542 -1.584 -9.595 1.00 93.44 96 LEU A C 1
ATOM 726 O O . LEU A 1 96 ? 4.314 -1.540 -10.551 1.00 93.44 96 LEU A O 1
ATOM 730 N N . ASP A 1 97 ? 3.675 -2.407 -8.563 1.00 89.75 97 ASP A N 1
ATOM 731 C CA . ASP A 1 97 ? 4.604 -3.533 -8.478 1.00 89.75 97 ASP A CA 1
ATOM 732 C C . ASP A 1 97 ? 3.871 -4.735 -7.834 1.00 89.75 97 ASP A C 1
ATOM 734 O O . ASP A 1 97 ? 2.729 -5.036 -8.181 1.00 89.75 97 ASP A O 1
ATOM 738 N N . THR A 1 98 ? 4.473 -5.391 -6.844 1.00 92.31 98 THR A N 1
ATOM 739 C CA . THR A 1 98 ? 3.791 -6.232 -5.842 1.00 92.31 98 THR A CA 1
ATOM 740 C C . THR A 1 98 ? 2.641 -5.545 -5.081 1.00 92.31 98 THR A C 1
ATOM 742 O O . THR A 1 98 ? 1.793 -6.232 -4.508 1.00 92.31 98 THR A O 1
ATOM 745 N N . LYS A 1 99 ? 2.606 -4.207 -5.057 1.00 93.12 9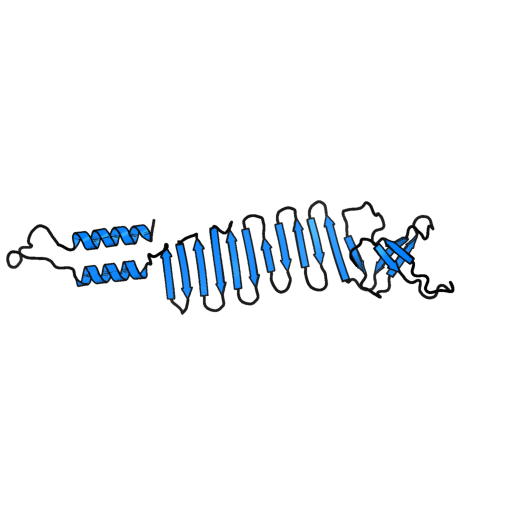9 LYS A N 1
ATOM 746 C CA . LYS A 1 99 ? 1.552 -3.369 -4.475 1.00 93.12 99 LYS A CA 1
ATOM 747 C C . LYS A 1 99 ? 1.146 -2.240 -5.423 1.00 93.12 99 LYS A C 1
ATOM 749 O O . LYS A 1 99 ? 1.947 -1.767 -6.227 1.00 93.12 99 LYS A O 1
ATOM 754 N N . LEU A 1 100 ? -0.093 -1.767 -5.288 1.00 95.25 100 LEU A N 1
ATOM 755 C CA . LEU A 1 100 ? -0.551 -0.522 -5.912 1.00 95.25 100 LEU A CA 1
ATOM 756 C C . LEU A 1 100 ? -0.462 0.609 -4.886 1.00 95.25 100 LEU A C 1
ATOM 758 O O . LEU A 1 100 ? -1.084 0.538 -3.829 1.00 95.25 100 LEU A O 1
ATOM 762 N N . THR A 1 101 ? 0.279 1.664 -5.208 1.00 94.31 101 THR A N 1
ATOM 763 C CA . THR A 1 101 ? 0.395 2.873 -4.385 1.00 94.31 101 THR A CA 1
ATOM 764 C C . THR A 1 101 ? -0.087 4.082 -5.177 1.00 94.31 101 THR A C 1
ATOM 766 O O . THR A 1 101 ? 0.406 4.332 -6.273 1.00 94.31 101 THR A O 1
ATOM 769 N N . ALA A 1 102 ? -1.020 4.848 -4.615 1.00 95.75 102 ALA A N 1
ATOM 770 C CA . ALA A 1 102 ? -1.432 6.156 -5.112 1.00 95.75 102 ALA A CA 1
ATOM 771 C C . ALA A 1 102 ? -1.301 7.177 -3.982 1.00 95.75 102 ALA A C 1
ATOM 773 O O . ALA A 1 102 ? -2.001 7.073 -2.975 1.00 95.75 102 ALA A O 1
ATOM 774 N N . ALA A 1 103 ? -0.387 8.137 -4.113 1.00 94.69 103 ALA A N 1
ATOM 775 C CA . ALA A 1 103 ? -0.060 9.033 -3.008 1.00 94.69 103 ALA A CA 1
ATOM 776 C C . ALA A 1 103 ? 0.285 10.457 -3.451 1.00 94.69 103 ALA A C 1
ATOM 778 O O . ALA A 1 103 ? 0.859 10.672 -4.521 1.00 94.69 103 ALA A O 1
ATOM 779 N N . ASN A 1 104 ? -0.034 11.410 -2.576 1.00 94.38 104 ASN A N 1
ATOM 780 C CA . ASN A 1 104 ? 0.519 12.760 -2.548 1.00 94.38 104 ASN A CA 1
ATOM 781 C C . ASN A 1 104 ? 1.077 13.087 -1.150 1.00 94.38 104 ASN A C 1
ATOM 783 O O . ASN A 1 104 ? 1.266 12.191 -0.329 1.00 94.38 104 ASN A O 1
ATOM 787 N N . ASP A 1 105 ? 1.351 14.363 -0.878 1.00 92.69 105 ASP A N 1
ATOM 788 C CA . ASP A 1 105 ? 1.893 14.851 0.396 1.00 92.69 105 ASP A CA 1
ATOM 789 C C . ASP A 1 105 ? 0.981 14.603 1.608 1.00 92.69 105 ASP A C 1
ATOM 791 O O . ASP A 1 105 ? 1.461 14.571 2.737 1.00 92.69 105 ASP A O 1
ATOM 795 N N . LYS A 1 106 ? -0.323 14.415 1.388 1.00 94.12 106 LYS A N 1
ATOM 796 C CA . LYS A 1 106 ? -1.326 14.251 2.449 1.00 94.12 106 LYS A CA 1
ATOM 797 C C . LYS A 1 106 ? -2.044 12.918 2.359 1.00 94.12 106 LYS A C 1
ATOM 799 O O . LYS A 1 106 ? -2.219 12.234 3.355 1.00 94.12 106 LYS A O 1
ATOM 804 N N . VAL A 1 107 ? -2.506 12.543 1.180 1.00 96.56 107 VAL A N 1
ATOM 805 C CA . VAL A 1 107 ? -3.373 11.389 0.971 1.00 96.56 107 VAL A CA 1
ATOM 806 C C . VAL A 1 107 ? -2.567 10.241 0.392 1.00 96.56 107 VAL A C 1
ATOM 808 O O . VAL A 1 107 ? -1.844 10.426 -0.585 1.00 96.56 107 VAL A O 1
ATOM 811 N N . SER A 1 108 ? -2.739 9.048 0.956 1.00 96.75 108 SER A N 1
ATOM 812 C CA . SER A 1 108 ? -2.204 7.813 0.391 1.00 96.75 108 SER A CA 1
ATOM 813 C C . SER A 1 108 ? -3.254 6.708 0.342 1.00 96.75 108 SER A C 1
ATOM 815 O O . SER A 1 108 ? -4.099 6.570 1.227 1.00 96.75 108 SER A O 1
ATOM 817 N N . LEU A 1 109 ? -3.191 5.919 -0.724 1.00 97.62 109 LEU A N 1
ATOM 818 C CA . LEU A 1 109 ? -3.913 4.674 -0.927 1.00 97.62 109 LEU A CA 1
ATOM 819 C C . LEU A 1 109 ? -2.875 3.609 -1.269 1.00 97.62 109 LEU A C 1
ATOM 821 O O . LEU A 1 109 ? -2.108 3.775 -2.216 1.00 97.62 109 LEU A O 1
ATOM 825 N N . VAL A 1 110 ? -2.832 2.535 -0.488 1.00 97.19 110 VAL A N 1
ATOM 826 C CA . VAL A 1 110 ? -1.865 1.446 -0.651 1.00 97.19 110 VAL A CA 1
ATOM 827 C C . VAL A 1 110 ? -2.612 0.121 -0.626 1.00 97.19 110 VAL A C 1
ATOM 829 O O . VAL A 1 110 ? -3.246 -0.206 0.376 1.00 97.19 110 VAL A O 1
ATOM 832 N N . LEU A 1 111 ? -2.550 -0.633 -1.720 1.00 96.88 111 LEU A N 1
ATOM 833 C CA . LEU A 1 111 ? -3.050 -2.002 -1.814 1.00 96.88 111 LEU A CA 1
ATOM 834 C C . LEU A 1 111 ? -1.857 -2.950 -1.841 1.00 96.88 111 LEU A C 1
ATOM 836 O O . LEU A 1 111 ? -1.124 -2.998 -2.823 1.00 96.88 111 LEU A O 1
ATOM 840 N N . GLU A 1 112 ? -1.698 -3.715 -0.775 1.00 95.31 112 GLU A N 1
ATOM 841 C CA . GLU A 1 112 ? -0.734 -4.801 -0.622 1.00 95.31 112 GLU A CA 1
ATOM 842 C C . GLU A 1 112 ? -1.483 -6.148 -0.690 1.00 95.31 112 GLU A C 1
ATOM 844 O O . GLU A 1 112 ? -2.703 -6.173 -0.486 1.00 95.31 112 GLU A O 1
ATOM 849 N N . PRO A 1 113 ? -0.802 -7.288 -0.919 1.00 93.88 113 PRO A N 1
ATOM 850 C CA . PRO A 1 113 ? -1.459 -8.581 -1.149 1.00 93.88 113 PRO A CA 1
ATOM 851 C C . PRO A 1 113 ? -2.509 -9.007 -0.108 1.00 93.88 113 PRO A C 1
ATOM 853 O O . PRO A 1 113 ? -3.438 -9.739 -0.438 1.00 93.88 113 PRO A O 1
ATOM 856 N N . SER A 1 114 ? -2.390 -8.556 1.143 1.00 95.69 114 SER A N 1
ATOM 857 C CA . SER A 1 114 ? -3.316 -8.895 2.233 1.00 95.69 114 SER A CA 1
ATOM 858 C C . SER A 1 114 ? -3.902 -7.680 2.953 1.00 95.69 114 SER A C 1
ATOM 860 O O . SER A 1 114 ? -4.481 -7.838 4.032 1.00 95.69 114 SER A O 1
ATOM 862 N N . LYS A 1 115 ? -3.692 -6.469 2.423 1.00 97.31 115 LYS A N 1
ATOM 863 C CA . LYS A 1 115 ? -3.980 -5.229 3.143 1.00 97.31 115 LYS A CA 1
ATOM 864 C C . LYS A 1 115 ? -4.306 -4.075 2.202 1.00 97.31 115 LYS A C 1
ATOM 866 O O . LYS A 1 115 ? -3.507 -3.730 1.344 1.00 97.31 115 LYS A O 1
ATOM 871 N N . LEU A 1 116 ? -5.439 -3.416 2.419 1.00 98.00 116 LEU A N 1
ATOM 872 C CA . LEU A 1 116 ? -5.723 -2.094 1.855 1.00 98.00 116 LEU A CA 1
ATOM 873 C C . LEU A 1 116 ? -5.557 -1.048 2.955 1.00 98.00 116 LEU A C 1
ATOM 875 O O . LEU A 1 116 ? -6.146 -1.189 4.023 1.00 98.00 116 LEU A O 1
ATOM 879 N N . THR A 1 117 ? -4.814 0.020 2.680 1.00 97.88 117 THR A N 1
ATOM 880 C CA . THR A 1 117 ? -4.665 1.173 3.572 1.00 97.88 117 THR A CA 1
ATOM 881 C C . THR A 1 117 ? -5.048 2.454 2.843 1.00 97.88 117 THR A C 1
ATOM 883 O O . THR A 1 117 ? -4.555 2.712 1.750 1.00 97.88 117 THR A O 1
ATOM 886 N N . ALA A 1 118 ? -5.893 3.273 3.464 1.00 98.06 118 ALA A N 1
ATOM 887 C CA . ALA A 1 118 ? -6.142 4.652 3.060 1.00 98.06 118 ALA A CA 1
ATOM 888 C C . ALA A 1 118 ? -5.752 5.581 4.210 1.00 98.06 118 ALA A C 1
ATOM 890 O O . ALA A 1 118 ? -6.177 5.357 5.343 1.00 98.06 118 ALA A O 1
ATOM 891 N N . ALA A 1 119 ? -4.956 6.613 3.950 1.00 97.31 119 ALA A N 1
ATOM 892 C CA . ALA A 1 119 ? -4.560 7.582 4.962 1.00 97.31 119 ALA A CA 1
ATOM 893 C C . ALA A 1 119 ? -4.731 9.019 4.465 1.00 97.31 119 ALA A C 1
ATOM 895 O O . ALA A 1 119 ? -4.535 9.306 3.286 1.00 97.31 119 ALA A O 1
ATOM 896 N N . ASN A 1 120 ? -5.080 9.920 5.383 1.00 97.00 120 ASN A N 1
ATOM 897 C CA . ASN A 1 120 ? -5.105 11.362 5.160 1.00 97.00 120 ASN A CA 1
ATOM 898 C C . ASN A 1 120 ? -4.289 12.052 6.255 1.00 97.00 120 ASN A C 1
ATOM 900 O O . ASN A 1 120 ? -4.700 12.098 7.416 1.00 97.00 120 ASN A O 1
ATOM 904 N N . ASP A 1 121 ? -3.123 12.551 5.861 1.00 92.75 121 ASP A N 1
ATOM 905 C CA . ASP A 1 121 ? -2.156 13.317 6.641 1.00 92.75 121 ASP A CA 1
ATOM 906 C C . ASP A 1 121 ? -1.713 12.581 7.917 1.00 92.75 121 ASP A C 1
ATOM 908 O O . ASP A 1 121 ? -1.475 13.185 8.957 1.00 92.75 121 ASP A O 1
ATOM 912 N N . GLY A 1 122 ? -1.752 11.241 7.891 1.00 85.50 122 GLY A N 1
ATOM 913 C CA . GLY A 1 122 ? -1.590 10.376 9.068 1.00 85.50 122 GLY A CA 1
ATOM 914 C C . GLY A 1 122 ? -2.659 10.549 10.163 1.00 85.50 122 GLY A C 1
ATOM 915 O O . GLY A 1 122 ? -2.701 9.755 11.102 1.00 85.50 122 GLY A O 1
ATOM 916 N N . LYS A 1 123 ? -3.542 11.548 10.041 1.00 92.75 123 LYS A N 1
ATOM 917 C CA . LYS A 1 123 ? -4.595 11.897 11.002 1.00 92.75 123 LYS A CA 1
ATOM 918 C C . LYS A 1 123 ? -5.723 10.894 10.972 1.00 92.75 123 LYS A C 1
ATOM 920 O O . LYS A 1 123 ? -6.155 10.444 12.025 1.00 92.75 123 LYS A O 1
ATOM 925 N N . VAL A 1 124 ? -6.178 10.544 9.773 1.00 96.94 124 VAL A N 1
ATOM 926 C CA . VAL A 1 124 ? -7.172 9.492 9.560 1.00 96.94 124 VAL A CA 1
ATOM 927 C C . VAL A 1 124 ? -6.497 8.346 8.833 1.00 96.94 124 VAL A C 1
ATOM 929 O O . VAL A 1 124 ? -5.839 8.559 7.818 1.00 96.94 124 VAL A O 1
ATOM 932 N N . THR A 1 125 ? -6.673 7.132 9.344 1.00 97.75 125 THR A N 1
ATOM 933 C CA . THR A 1 125 ? -6.221 5.902 8.692 1.00 97.75 125 THR A CA 1
ATOM 934 C C . THR A 1 125 ? -7.355 4.894 8.652 1.00 97.75 125 THR A C 1
ATOM 936 O O . THR A 1 125 ? -8.060 4.691 9.638 1.00 97.75 125 THR A O 1
ATOM 939 N N . MET A 1 126 ? -7.544 4.269 7.500 1.00 98.31 126 MET A N 1
ATOM 940 C CA . MET A 1 126 ? -8.448 3.148 7.299 1.00 98.31 126 MET A CA 1
ATOM 941 C C . MET A 1 126 ? -7.620 1.960 6.836 1.00 98.31 126 MET A C 1
ATOM 943 O O . MET A 1 126 ? -6.746 2.109 5.984 1.00 98.31 126 MET A O 1
ATOM 947 N N . THR A 1 127 ? -7.865 0.787 7.403 1.00 98.12 127 THR A N 1
ATOM 948 C CA . THR A 1 127 ? -7.169 -0.443 7.033 1.00 98.12 127 THR A CA 1
ATOM 949 C C . THR A 1 127 ? -8.169 -1.578 6.874 1.00 98.12 127 THR A C 1
ATOM 951 O O . THR A 1 127 ? -9.017 -1.776 7.740 1.00 98.12 127 THR A O 1
ATOM 954 N N . LEU A 1 128 ? -8.061 -2.334 5.785 1.00 98.31 128 LEU A N 1
ATOM 955 C CA . LEU A 1 128 ? -8.746 -3.610 5.592 1.00 98.31 128 LEU A CA 1
ATOM 956 C C . LEU A 1 128 ? -7.695 -4.711 5.505 1.00 98.31 128 LEU A C 1
ATOM 958 O O . LEU A 1 128 ? -6.791 -4.634 4.681 1.00 98.31 128 LEU A O 1
ATOM 962 N N . GLU A 1 129 ? -7.839 -5.727 6.339 1.00 97.06 129 GLU A N 1
ATOM 963 C CA . GLU A 1 129 ? -7.040 -6.950 6.392 1.00 97.06 129 GLU A CA 1
ATOM 964 C C . GLU A 1 129 ? -8.004 -8.153 6.387 1.00 97.06 129 GLU A C 1
ATOM 966 O O . GLU A 1 129 ? -9.206 -8.004 6.618 1.00 97.06 129 GLU A O 1
ATOM 971 N N . ALA A 1 130 ? -7.497 -9.366 6.154 1.00 95.69 130 ALA A N 1
ATOM 972 C CA . ALA A 1 130 ? -8.315 -10.563 5.897 1.00 95.69 130 ALA A CA 1
ATOM 973 C C . ALA A 1 130 ? -9.431 -10.862 6.926 1.00 95.69 130 ALA A C 1
ATOM 975 O O . ALA A 1 130 ? -10.432 -11.492 6.595 1.00 95.69 130 ALA A O 1
ATOM 976 N N . SER A 1 131 ? -9.279 -10.451 8.186 1.00 96.25 131 SER A N 1
ATOM 977 C CA . SER A 1 131 ? -10.280 -10.681 9.245 1.00 96.25 131 SER A CA 1
ATOM 978 C C . SER A 1 131 ? -10.500 -9.458 10.133 1.00 96.25 131 SER A C 1
ATOM 980 O O . SER A 1 131 ? -10.993 -9.579 11.259 1.00 96.25 131 SER A O 1
ATOM 982 N N . LYS A 1 132 ? -10.088 -8.283 9.647 1.00 97.75 132 LYS A N 1
ATOM 983 C CA . LYS A 1 132 ? -10.066 -7.056 10.431 1.00 97.75 132 LYS A CA 1
ATOM 984 C C . LYS A 1 132 ? -10.258 -5.836 9.539 1.00 97.75 132 LYS A C 1
ATOM 986 O O . LYS A 1 132 ? -9.548 -5.672 8.556 1.00 97.75 132 LYS A O 1
ATOM 991 N N . ALA A 1 133 ? -11.171 -4.953 9.916 1.00 98.44 133 ALA A N 1
ATOM 992 C CA . ALA A 1 133 ? -11.279 -3.621 9.334 1.00 98.44 133 ALA A CA 1
ATOM 993 C C . ALA A 1 133 ? -11.124 -2.583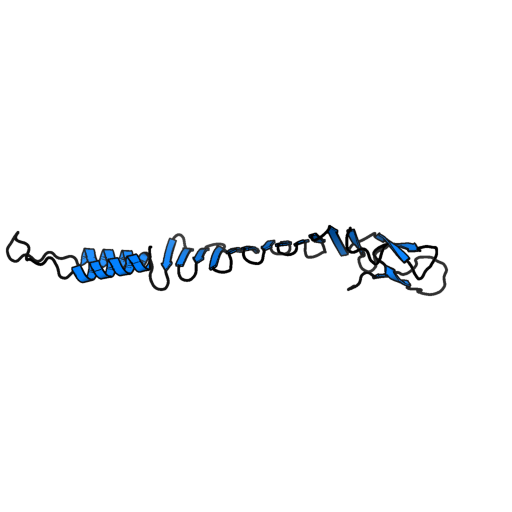 10.443 1.00 98.44 133 ALA A C 1
ATOM 995 O O . ALA A 1 133 ? -11.742 -2.718 11.497 1.00 98.44 133 ALA A O 1
ATOM 996 N N . THR A 1 134 ? -10.311 -1.555 10.226 1.00 98.31 134 THR A N 1
ATOM 997 C CA . THR A 1 134 ? -10.120 -0.463 11.181 1.00 98.31 134 THR A CA 1
ATOM 998 C C . THR A 1 134 ? -10.292 0.888 10.513 1.00 98.31 134 THR A C 1
ATOM 1000 O O . THR A 1 134 ? -9.905 1.099 9.367 1.00 98.31 134 THR A O 1
ATOM 1003 N N . MET A 1 135 ? -10.849 1.824 11.268 1.00 98.31 135 MET A N 1
ATOM 1004 C CA . MET A 1 135 ? -10.786 3.253 11.011 1.00 98.31 135 MET A CA 1
ATOM 1005 C C . MET A 1 135 ? -10.266 3.908 12.284 1.00 98.31 135 MET A C 1
ATOM 1007 O O . MET A 1 135 ? -10.784 3.653 13.370 1.00 98.31 135 MET A O 1
ATOM 1011 N N . LYS A 1 136 ? -9.226 4.724 12.167 1.00 97.12 136 LYS A N 1
ATOM 1012 C CA . LYS A 1 136 ? -8.578 5.397 13.287 1.00 97.12 136 LYS A CA 1
ATOM 1013 C C . LYS A 1 136 ? -8.405 6.874 12.979 1.00 97.12 136 LYS A C 1
ATOM 1015 O O . LYS A 1 136 ? -7.899 7.219 11.914 1.00 97.12 136 LYS A O 1
ATOM 1020 N N . GLN A 1 137 ? -8.746 7.705 13.955 1.00 96.25 137 GLN A N 1
ATOM 1021 C CA . GLN A 1 137 ? -8.379 9.110 14.016 1.00 96.25 137 GLN A CA 1
ATOM 1022 C C . GLN A 1 137 ? -7.800 9.399 15.398 1.00 96.25 137 GLN A C 1
ATOM 1024 O O . GLN A 1 137 ? -8.531 9.400 16.383 1.00 96.25 137 GLN A O 1
ATOM 1029 N N . GLU A 1 138 ? -6.485 9.611 15.480 1.00 92.94 138 GLU A N 1
ATOM 1030 C CA . GLU A 1 138 ? -5.783 9.807 16.758 1.00 92.94 138 GLU A CA 1
ATOM 1031 C C . GLU A 1 138 ? -6.127 8.705 17.789 1.00 92.94 138 GLU A C 1
ATOM 1033 O O . GLU A 1 138 ? -5.725 7.549 17.616 1.00 92.94 138 GLU A O 1
ATOM 1038 N N . ALA A 1 139 ? -6.865 9.048 18.851 1.00 93.12 139 ALA A N 1
ATOM 1039 C CA . ALA A 1 139 ? -7.314 8.137 19.901 1.00 93.12 139 ALA A CA 1
ATOM 1040 C C . ALA A 1 139 ? -8.646 7.428 19.582 1.00 93.12 139 ALA A C 1
ATOM 1042 O O . ALA A 1 139 ? -8.932 6.384 20.178 1.00 93.12 139 ALA A O 1
ATOM 1043 N N . ALA A 1 140 ? -9.443 7.961 18.651 1.00 96.38 140 ALA A N 1
ATOM 1044 C CA . ALA A 1 140 ? -10.700 7.371 18.212 1.00 96.38 140 ALA A CA 1
ATOM 1045 C C . ALA A 1 140 ? -10.440 6.197 17.258 1.00 96.38 140 ALA A C 1
ATOM 1047 O O . ALA A 1 140 ? -9.687 6.318 16.290 1.00 96.38 140 ALA A O 1
ATOM 1048 N N . VAL A 1 141 ? -11.055 5.045 17.527 1.00 97.25 141 VAL A N 1
ATOM 1049 C CA . VAL A 1 141 ? -10.916 3.836 16.709 1.00 97.25 141 VAL A CA 1
ATOM 1050 C C . VAL A 1 141 ? -12.251 3.114 16.598 1.00 97.25 141 VAL A C 1
ATOM 1052 O O . VAL A 1 141 ? -12.889 2.803 17.606 1.00 97.25 141 VAL A O 1
ATOM 1055 N N . ILE A 1 142 ? -12.609 2.774 15.365 1.00 97.94 142 ILE A N 1
ATOM 1056 C CA . ILE A 1 142 ? -13.660 1.821 15.024 1.00 97.94 142 ILE A CA 1
ATOM 1057 C C . ILE A 1 142 ? -12.970 0.588 14.448 1.00 97.94 142 ILE A C 1
ATOM 1059 O O . ILE A 1 142 ? -12.153 0.698 13.535 1.00 97.94 142 ILE A O 1
ATOM 1063 N N . GLU A 1 143 ? -13.270 -0.585 14.989 1.00 98.25 143 GLU A N 1
ATOM 1064 C CA . GLU A 1 143 ? -12.696 -1.854 14.549 1.00 98.25 143 GLU A CA 1
ATOM 1065 C C . GLU A 1 143 ? -13.799 -2.899 14.365 1.00 98.25 143 GLU A C 1
ATOM 1067 O O . GLU A 1 143 ? -14.613 -3.106 15.261 1.00 98.25 143 GLU A O 1
ATOM 1072 N N . LEU A 1 144 ? -13.799 -3.577 13.219 1.00 98.50 144 LEU A N 1
ATOM 1073 C CA . LEU A 1 144 ? -14.503 -4.834 12.996 1.00 98.50 144 LEU A CA 1
ATOM 1074 C C . LEU A 1 144 ? -13.472 -5.959 13.079 1.00 98.50 144 LEU A C 1
ATOM 1076 O O . LEU A 1 144 ? -12.541 -5.992 12.277 1.00 98.50 144 LEU A O 1
ATOM 1080 N N . SER A 1 145 ? -13.634 -6.880 14.020 1.00 97.44 145 SER A N 1
ATOM 1081 C CA . SER A 1 145 ? -12.776 -8.061 14.148 1.00 97.44 145 SER A CA 1
ATOM 1082 C C . SER A 1 145 ? -13.549 -9.206 14.799 1.00 97.44 145 SER A C 1
ATOM 1084 O O . SER A 1 145 ? -14.446 -8.983 15.611 1.00 97.44 145 SER A O 1
ATOM 1086 N N . ALA A 1 146 ? -13.261 -10.450 14.399 1.00 95.50 146 ALA A N 1
ATOM 1087 C CA . ALA A 1 146 ? -13.924 -11.651 14.933 1.00 95.50 146 ALA A CA 1
ATOM 1088 C C . ALA A 1 146 ? -15.475 -11.585 14.934 1.00 95.50 146 ALA A C 1
ATOM 1090 O O . ALA A 1 146 ? -16.127 -12.058 15.866 1.00 95.50 146 ALA A O 1
ATOM 1091 N N . GLY A 1 147 ? -16.070 -10.951 13.914 1.00 95.94 147 GLY A N 1
ATOM 1092 C CA . GLY A 1 147 ? -17.524 -10.767 13.796 1.00 95.94 147 GLY A CA 1
ATOM 1093 C C . GLY A 1 147 ? -18.134 -9.743 14.765 1.00 95.94 147 GLY A C 1
ATOM 1094 O O . GLY A 1 147 ? -19.353 -9.697 14.905 1.00 95.94 147 GLY A O 1
ATOM 1095 N N . LYS A 1 148 ? -17.316 -8.934 15.450 1.00 97.12 148 LYS A N 1
ATOM 1096 C CA . LYS A 1 148 ? -17.745 -7.935 16.438 1.00 97.12 148 LYS A CA 1
ATOM 1097 C C . LYS A 1 148 ? -17.277 -6.537 16.056 1.00 97.12 148 LYS A C 1
ATOM 1099 O O . LYS A 1 148 ? -16.227 -6.377 15.440 1.00 97.12 148 LYS A O 1
ATOM 1104 N N . ILE A 1 149 ? -18.037 -5.533 16.486 1.00 97.69 149 ILE A N 1
ATOM 1105 C CA . ILE A 1 149 ? -17.691 -4.117 16.339 1.00 97.69 149 ILE A CA 1
ATOM 1106 C C . ILE A 1 149 ? -17.173 -3.588 17.679 1.00 97.69 149 ILE A C 1
ATOM 1108 O O . ILE A 1 149 ? -17.801 -3.781 18.720 1.00 97.69 149 ILE A O 1
ATOM 1112 N N . SER A 1 150 ? -16.043 -2.891 17.643 1.00 97.38 150 SER A N 1
ATOM 1113 C CA . SER A 1 150 ? -15.470 -2.145 18.759 1.00 97.38 150 SER A CA 1
ATOM 1114 C C . SER A 1 150 ? -15.396 -0.666 18.399 1.00 97.38 150 SER A C 1
ATOM 1116 O O . SER A 1 150 ? -14.843 -0.307 17.363 1.00 97.38 150 SER A O 1
ATOM 1118 N N . ILE A 1 151 ? -15.896 0.193 19.286 1.00 97.50 151 ILE A N 1
ATOM 1119 C CA . ILE A 1 151 ? -15.794 1.654 19.187 1.00 97.50 151 ILE A CA 1
ATOM 1120 C C . ILE A 1 151 ? -15.106 2.144 20.458 1.00 97.50 151 ILE A C 1
ATOM 1122 O O . ILE A 1 151 ? -15.565 1.834 21.563 1.00 97.50 151 ILE A O 1
ATOM 1126 N N . LYS A 1 152 ? -13.999 2.872 20.309 1.00 96.75 152 LYS A N 1
ATOM 1127 C CA . LYS A 1 152 ? -13.213 3.411 21.425 1.00 96.75 152 LYS A CA 1
ATOM 1128 C C . LYS A 1 152 ? -12.687 4.813 21.144 1.00 96.75 152 LYS A C 1
ATOM 1130 O O . LYS A 1 152 ? -12.431 5.152 19.993 1.00 96.75 152 LYS A O 1
ATOM 1135 N N . ASN A 1 153 ? -12.466 5.572 22.209 1.00 96.88 153 ASN A N 1
ATOM 1136 C CA . ASN A 1 153 ? -11.711 6.817 22.232 1.00 96.88 153 ASN A CA 1
ATOM 1137 C C . ASN A 1 153 ? -10.711 6.756 23.399 1.00 96.88 153 ASN A C 1
ATOM 1139 O O . ASN A 1 153 ? -11.092 6.793 24.572 1.00 96.88 153 ASN A O 1
ATOM 1143 N N . GLY A 1 154 ? -9.429 6.561 23.081 1.00 93.50 154 GLY A N 1
ATOM 1144 C CA . GLY A 1 154 ? -8.377 6.360 24.078 1.00 93.50 154 GLY A CA 1
ATOM 1145 C C . GLY A 1 154 ? -8.629 5.111 24.929 1.00 93.50 154 GLY A C 1
ATOM 1146 O O . GLY A 1 154 ? -8.664 3.994 24.410 1.00 93.50 154 GLY A O 1
ATOM 1147 N N . SER A 1 155 ? -8.798 5.302 26.239 1.00 93.19 155 SER A N 1
ATOM 1148 C CA . SER A 1 155 ? -9.104 4.238 27.207 1.00 93.19 155 SER A CA 1
ATOM 1149 C C . SER A 1 155 ? -10.599 3.938 27.362 1.00 93.19 155 SER A C 1
ATOM 1151 O O . SER A 1 155 ? -10.941 2.958 28.027 1.00 93.19 155 SER A O 1
ATOM 1153 N N . THR A 1 156 ? -11.476 4.756 26.768 1.00 96.12 156 THR A N 1
ATOM 1154 C CA . THR A 1 156 ? -12.935 4.618 26.873 1.00 96.12 156 THR A CA 1
ATOM 1155 C C . THR A 1 156 ? -13.486 3.861 25.667 1.00 96.12 156 THR A C 1
ATOM 1157 O O . THR A 1 156 ? -13.099 4.123 24.531 1.00 96.12 156 THR A O 1
ATOM 1160 N N . SER A 1 157 ? -14.413 2.932 25.885 1.00 96.88 157 SER A N 1
ATOM 1161 C CA . SER A 1 157 ? -15.047 2.114 24.845 1.00 96.88 157 SER A CA 1
ATOM 1162 C C . SER A 1 157 ? -16.560 2.039 25.020 1.00 96.88 157 SER A C 1
ATOM 1164 O O . SER A 1 157 ? -17.070 2.118 26.138 1.00 96.88 157 SER A O 1
ATOM 1166 N N . LEU A 1 158 ? -17.285 1.803 23.921 1.00 97.00 158 LEU A N 1
ATOM 1167 C CA . LEU A 1 158 ? -18.738 1.598 23.963 1.00 97.00 158 LEU A CA 1
ATOM 1168 C C . LEU A 1 158 ? -19.117 0.432 24.882 1.00 97.00 158 LEU A C 1
ATOM 1170 O O . LEU A 1 158 ? -20.105 0.512 25.605 1.00 97.00 158 LEU A O 1
ATOM 1174 N N . LYS A 1 159 ? -18.297 -0.627 24.907 1.00 96.44 159 LYS A N 1
ATOM 1175 C CA . LYS A 1 159 ? -18.506 -1.758 25.814 1.00 96.44 159 LYS A CA 1
ATOM 1176 C C . LYS A 1 159 ? -18.489 -1.308 27.278 1.00 96.44 159 LYS A C 1
ATOM 1178 O O . LYS A 1 159 ? -19.405 -1.655 28.008 1.00 96.44 159 LYS A O 1
ATOM 1183 N N . GLN A 1 160 ? -17.496 -0.516 27.694 1.00 95.75 160 GLN A N 1
ATOM 1184 C CA . GLN A 1 160 ? -17.421 -0.013 29.072 1.00 95.75 160 GLN A CA 1
ATOM 1185 C C . GLN A 1 160 ? -18.627 0.859 29.430 1.00 95.75 160 GLN A C 1
ATOM 1187 O O . GLN A 1 160 ? -19.157 0.717 30.525 1.00 95.75 160 GLN A O 1
ATOM 1192 N N . VAL A 1 161 ? -19.086 1.720 28.514 1.00 96.50 161 VAL A N 1
ATOM 1193 C CA . VAL A 1 161 ? -20.292 2.540 28.728 1.00 96.50 161 VAL A CA 1
ATOM 1194 C C . VAL A 1 161 ? -21.524 1.650 28.940 1.00 96.50 161 VAL A C 1
ATOM 1196 O O . VAL A 1 161 ? -22.283 1.866 29.882 1.00 96.50 161 VAL A O 1
ATOM 1199 N N . LEU A 1 162 ? -21.710 0.619 28.107 1.00 96.69 162 LEU A N 1
ATOM 1200 C CA . LEU A 1 162 ? -22.831 -0.320 28.235 1.00 96.69 162 LEU A CA 1
ATOM 1201 C C . LEU A 1 162 ? -22.735 -1.182 29.506 1.00 96.69 162 LEU A C 1
ATOM 1203 O O . LEU A 1 162 ? -23.745 -1.380 30.179 1.00 96.69 162 LEU A O 1
ATOM 1207 N N . ASP A 1 163 ? -21.538 -1.650 29.868 1.00 96.00 163 ASP A N 1
ATOM 1208 C CA . ASP A 1 163 ? -21.303 -2.411 31.101 1.00 96.00 163 ASP A CA 1
ATOM 1209 C C . ASP A 1 163 ? -21.594 -1.553 32.348 1.00 96.00 163 ASP A C 1
ATOM 1211 O O . ASP A 1 163 ? -22.218 -2.029 33.301 1.00 96.00 163 ASP A O 1
ATOM 1215 N N . GLN A 1 164 ? -21.172 -0.281 32.345 1.00 93.81 164 GLN A N 1
ATOM 1216 C CA . GLN A 1 164 ? -21.459 0.673 33.419 1.00 93.81 164 GLN A CA 1
ATOM 1217 C C . GLN A 1 164 ? -22.959 0.937 33.531 1.00 93.81 164 GLN A C 1
ATOM 1219 O O . GLN A 1 164 ? -23.495 0.851 34.632 1.00 93.81 164 GLN A O 1
ATOM 1224 N N . LEU A 1 165 ? -23.648 1.183 32.410 1.00 94.62 165 LEU A N 1
ATOM 1225 C CA . LEU A 1 165 ? -25.100 1.366 32.398 1.00 94.62 165 LEU A CA 1
ATOM 1226 C C . LEU A 1 165 ? -25.819 0.146 32.983 1.00 94.62 165 LEU A C 1
ATOM 1228 O O . LEU A 1 165 ? -26.662 0.301 33.865 1.00 94.62 165 LEU A O 1
ATOM 1232 N N . LEU A 1 166 ? -25.470 -1.064 32.536 1.00 95.44 166 LEU A N 1
ATOM 1233 C CA . LEU A 1 166 ? -26.071 -2.294 33.048 1.00 95.44 166 LEU A CA 1
ATOM 1234 C C . LEU A 1 166 ? -25.824 -2.449 34.555 1.00 95.44 166 LEU A C 1
ATOM 1236 O O . LEU A 1 166 ? -26.748 -2.762 35.300 1.00 95.44 166 LEU A O 1
ATOM 1240 N N . THR A 1 167 ? -24.603 -2.169 35.013 1.00 92.19 167 THR A N 1
ATOM 1241 C CA . THR A 1 167 ? -24.243 -2.218 36.438 1.00 92.19 167 THR A CA 1
ATOM 1242 C C . THR A 1 167 ? -25.052 -1.211 37.257 1.00 92.19 167 THR A C 1
ATOM 1244 O O . THR A 1 167 ? -25.580 -1.566 38.310 1.00 92.19 167 THR A O 1
ATOM 1247 N N . THR A 1 168 ? -25.200 0.025 36.771 1.00 90.44 168 THR A N 1
ATOM 1248 C CA . THR A 1 168 ? -26.010 1.057 37.431 1.00 90.44 168 THR A CA 1
ATOM 1249 C C . THR A 1 168 ? -27.483 0.658 37.494 1.00 90.44 168 THR A C 1
ATOM 1251 O O . THR A 1 168 ? -28.100 0.824 38.538 1.00 90.44 168 THR A O 1
ATOM 1254 N N . LEU A 1 169 ? -28.043 0.083 36.425 1.00 89.50 169 LEU A N 1
ATOM 1255 C CA . LEU A 1 169 ? -29.439 -0.367 36.405 1.00 89.50 169 LEU A CA 1
ATOM 1256 C C . LEU A 1 169 ? -29.690 -1.558 37.338 1.00 89.50 169 LEU A C 1
ATOM 1258 O O . LEU A 1 169 ? -30.693 -1.568 38.043 1.00 89.50 169 LEU A O 1
ATOM 1262 N N . ILE A 1 170 ? -28.783 -2.539 37.378 1.00 88.88 170 ILE A N 1
ATOM 1263 C CA . ILE A 1 170 ? -28.875 -3.682 38.305 1.00 88.88 170 ILE A CA 1
ATOM 1264 C C . ILE A 1 170 ? -28.769 -3.212 39.762 1.00 88.88 170 ILE A C 1
ATOM 1266 O O . ILE A 1 170 ? -29.448 -3.741 40.641 1.00 88.88 170 ILE A O 1
ATOM 1270 N N . GLY A 1 171 ? -27.907 -2.228 40.023 1.00 84.19 171 GLY A N 1
ATOM 1271 C CA . GLY A 1 171 ? -27.709 -1.650 41.350 1.00 84.19 171 GLY A CA 1
ATOM 1272 C C . GLY A 1 171 ? -28.791 -0.660 41.778 1.00 84.19 171 GLY A C 1
ATOM 1273 O O . GLY A 1 171 ? -28.842 -0.330 42.962 1.00 84.19 171 GLY A O 1
ATOM 1274 N N . PHE A 1 172 ? -29.643 -0.212 40.850 1.00 84.00 172 PHE A N 1
ATOM 1275 C CA . PHE A 1 172 ? -30.599 0.863 41.080 1.00 84.00 172 PHE A CA 1
ATOM 1276 C C . PHE A 1 172 ? -31.595 0.497 42.178 1.00 84.00 172 PHE A C 1
ATOM 1278 O O . PHE A 1 172 ? -32.316 -0.501 42.090 1.00 84.00 172 PHE A O 1
ATOM 1285 N N . LYS A 1 173 ? -31.658 1.331 43.218 1.00 78.12 173 LYS A N 1
ATOM 1286 C CA . LYS A 1 173 ? -32.570 1.128 44.347 1.00 78.12 173 LYS A CA 1
ATOM 1287 C C . LYS A 1 173 ? -33.358 2.389 44.653 1.00 78.12 173 LYS A C 1
ATOM 1289 O O . LYS A 1 173 ? -32.807 3.474 44.815 1.00 78.12 173 LYS A O 1
ATOM 1294 N N . VAL A 1 174 ? -34.663 2.208 44.834 1.00 76.44 174 VAL A N 1
ATOM 1295 C CA . VAL A 1 174 ? -35.534 3.220 45.429 1.00 76.44 174 VAL A CA 1
ATOM 1296 C C . VAL A 1 174 ? -35.636 2.932 46.919 1.00 76.44 174 VAL A C 1
ATOM 1298 O O . VAL A 1 174 ? -36.172 1.902 47.325 1.00 76.44 174 VAL A O 1
ATOM 1301 N N . ILE A 1 175 ? -35.089 3.828 47.738 1.00 74.81 175 ILE A N 1
ATOM 1302 C CA . ILE A 1 175 ? -35.239 3.755 49.191 1.00 74.81 175 ILE A CA 1
ATOM 1303 C C . ILE A 1 175 ? -36.607 4.342 49.533 1.00 74.81 175 ILE A C 1
ATOM 1305 O O . ILE A 1 175 ? -36.910 5.456 49.116 1.00 74.81 175 ILE A O 1
ATOM 1309 N N . CYS A 1 176 ? -37.421 3.602 50.285 1.00 77.12 176 CYS A N 1
ATOM 1310 C CA . CYS A 1 176 ? -38.720 4.057 50.774 1.00 77.12 176 CYS A CA 1
ATOM 1311 C C . CYS A 1 176 ? -38.685 4.193 52.299 1.00 77.12 176 CYS A C 1
ATOM 1313 O O . CYS A 1 176 ? -38.291 3.255 52.990 1.00 77.12 176 CYS A O 1
ATOM 1315 N N . ALA A 1 177 ? -39.107 5.345 52.825 1.00 77.50 177 ALA A N 1
ATOM 1316 C CA . ALA A 1 177 ? -39.134 5.620 54.263 1.00 77.50 177 ALA A CA 1
ATOM 1317 C C . ALA A 1 177 ? -40.334 4.932 54.925 1.00 77.50 177 ALA A C 1
ATOM 1319 O O . ALA A 1 177 ? -40.297 4.595 56.105 1.00 77.50 177 ALA A O 1
ATOM 1320 N N . ALA A 1 178 ? -41.387 4.696 54.142 1.00 81.19 178 ALA A N 1
ATOM 1321 C CA . ALA A 1 178 ? -42.541 3.877 54.485 1.00 81.19 178 ALA A CA 1
ATOM 1322 C C . ALA A 1 178 ? -42.988 3.084 53.239 1.00 81.19 178 ALA A C 1
ATOM 1324 O O . ALA A 1 178 ? -42.655 3.490 52.121 1.00 81.19 178 ALA A O 1
ATOM 1325 N N . PRO A 1 179 ? -43.742 1.976 53.377 1.00 81.62 179 PRO A N 1
ATOM 1326 C CA . PRO A 1 179 ? -44.272 1.240 52.229 1.00 81.62 179 PRO A CA 1
ATOM 1327 C C . PRO A 1 179 ? -45.008 2.168 51.252 1.00 81.62 179 PRO A C 1
ATOM 1329 O O . PRO A 1 179 ? -45.908 2.903 51.647 1.00 81.62 179 PRO A O 1
ATOM 1332 N N . GLY A 1 180 ? -44.594 2.170 49.983 1.00 78.44 180 GLY A N 1
ATOM 1333 C CA . GLY A 1 180 ? -45.174 3.034 48.946 1.00 78.44 180 GLY A CA 1
ATOM 1334 C C . GLY A 1 180 ? -44.790 4.519 49.019 1.00 78.44 180 GLY A C 1
ATOM 1335 O O . GLY A 1 180 ? -45.247 5.281 48.174 1.00 78.44 180 GLY A O 1
ATOM 1336 N N . SER A 1 181 ? -43.945 4.932 49.973 1.00 80.25 181 SER A N 1
ATOM 1337 C CA . SER A 1 181 ? -43.476 6.315 50.121 1.00 80.25 181 SER A CA 1
ATOM 1338 C C . SER A 1 181 ? -41.961 6.398 49.913 1.00 80.25 181 SER A C 1
ATOM 1340 O O . SER A 1 181 ? -41.189 6.098 50.833 1.00 80.25 181 SER A O 1
ATOM 1342 N N . PRO A 1 182 ? -41.511 6.765 48.704 1.00 74.50 182 PRO A N 1
ATOM 1343 C CA . PRO A 1 182 ? -40.097 6.936 48.429 1.00 74.50 182 PRO A CA 1
ATOM 1344 C C . PRO A 1 182 ? -39.470 8.035 49.291 1.00 74.50 182 PRO A C 1
ATOM 1346 O O . PRO A 1 182 ? -40.017 9.129 49.431 1.00 74.50 182 PRO A O 1
ATOM 1349 N N . SER A 1 183 ? -38.301 7.752 49.850 1.00 69.94 183 SER A N 1
ATOM 1350 C CA . SER A 1 183 ? -37.518 8.707 50.624 1.00 69.94 183 SER A CA 1
ATOM 1351 C C . SER A 1 183 ? -36.826 9.691 49.688 1.00 69.94 183 SER A C 1
ATOM 1353 O O . SER A 1 183 ? -36.068 9.287 48.806 1.00 69.94 183 SER A O 1
ATOM 1355 N N . ALA A 1 184 ? -37.015 10.990 49.912 1.00 63.00 184 ALA A N 1
ATOM 1356 C CA . ALA A 1 184 ? -36.136 11.997 49.336 1.00 63.00 184 ALA A CA 1
ATOM 1357 C C . ALA A 1 184 ? -34.814 12.085 50.133 1.00 63.00 184 ALA A C 1
ATOM 1359 O O . ALA A 1 184 ? -34.836 11.929 51.358 1.00 63.00 184 ALA A O 1
ATOM 1360 N N . PRO A 1 185 ? -33.685 12.394 49.471 1.00 58.22 185 PRO A N 1
ATOM 1361 C CA . PRO A 1 185 ? -33.534 12.526 48.022 1.00 58.22 185 PRO A CA 1
ATOM 1362 C C . PRO A 1 185 ? -33.321 11.161 47.333 1.00 58.22 185 PRO A C 1
ATOM 1364 O O . PRO A 1 185 ? -32.554 10.320 47.797 1.00 58.22 185 PRO A O 1
ATOM 1367 N N . PHE A 1 186 ? -33.978 10.961 46.189 1.00 63.75 186 PHE A N 1
ATOM 1368 C CA . PHE A 1 186 ? -33.728 9.845 45.267 1.00 63.75 186 PHE A CA 1
ATOM 1369 C C . PHE A 1 186 ? -32.385 10.014 44.524 1.00 63.75 186 PHE A C 1
ATOM 1371 O O . PHE A 1 186 ? -32.154 11.089 43.970 1.00 63.75 186 PHE A O 1
ATOM 1378 N N . PRO A 1 187 ? -31.607 8.939 44.292 1.00 64.19 187 PRO A N 1
ATOM 1379 C CA . PRO A 1 187 ? -30.978 8.060 45.275 1.00 64.19 187 PRO A CA 1
ATOM 1380 C C . PRO A 1 187 ? -29.432 8.169 45.203 1.00 64.19 187 PRO A C 1
ATOM 1382 O O . PRO A 1 187 ? -28.878 8.914 44.396 1.00 64.19 187 PRO A O 1
ATOM 1385 N N . ALA A 1 188 ? -28.716 7.388 46.021 1.00 62.38 188 ALA A N 1
ATOM 1386 C CA . ALA A 1 188 ? -27.245 7.269 46.053 1.00 62.38 188 ALA A CA 1
ATOM 1387 C C . ALA A 1 188 ? -26.569 7.041 44.675 1.00 62.38 188 ALA A C 1
ATOM 1389 O O . ALA A 1 188 ? -25.367 7.258 44.519 1.00 62.38 188 ALA A O 1
ATOM 1390 N N . ASP A 1 189 ? -27.352 6.651 43.669 1.00 74.06 189 ASP A N 1
ATOM 1391 C CA . ASP A 1 189 ? -26.923 6.349 42.307 1.00 74.06 189 ASP A CA 1
ATOM 1392 C C . ASP A 1 189 ? -26.763 7.592 41.407 1.00 74.06 189 ASP A C 1
ATOM 1394 O O . ASP A 1 189 ? -26.260 7.467 40.290 1.00 74.06 189 ASP A O 1
ATOM 1398 N N . VAL A 1 190 ? -27.122 8.807 41.863 1.00 81.00 190 VAL A N 1
ATOM 1399 C CA . VAL A 1 190 ? -26.900 10.063 41.102 1.00 81.00 190 VAL A CA 1
ATOM 1400 C C . VAL A 1 190 ? -25.432 10.209 40.685 1.00 81.00 190 VAL A C 1
ATOM 1402 O O . VAL A 1 190 ? -25.140 10.593 39.550 1.00 81.00 190 VAL A O 1
ATOM 1405 N N . THR A 1 191 ? -24.498 9.840 41.563 1.00 84.75 191 THR A N 1
ATOM 1406 C CA . THR A 1 191 ? -23.061 9.825 41.257 1.00 84.75 191 THR A CA 1
ATOM 1407 C C . THR A 1 191 ? -22.732 8.826 40.147 1.00 84.75 191 THR A C 1
ATOM 1409 O O . THR A 1 191 ? -21.964 9.147 39.242 1.00 84.75 191 THR A O 1
ATOM 1412 N N . ALA A 1 192 ? -23.343 7.636 40.160 1.00 87.56 192 ALA A N 1
ATOM 1413 C CA . ALA A 1 192 ? -23.128 6.619 39.133 1.00 87.56 192 ALA A CA 1
ATOM 1414 C C . ALA A 1 192 ? -23.645 7.083 37.762 1.00 87.56 192 ALA A C 1
ATOM 1416 O O . ALA A 1 192 ? -22.915 6.997 36.777 1.00 87.56 192 ALA A O 1
ATOM 1417 N N . PHE A 1 193 ? -24.847 7.667 37.700 1.00 89.00 193 PHE A N 1
ATOM 1418 C CA . PHE A 1 193 ? -25.384 8.244 36.461 1.00 89.00 193 PHE A CA 1
ATOM 1419 C C . PHE A 1 193 ? -24.577 9.453 35.968 1.00 89.00 193 PHE A C 1
ATOM 1421 O O . PHE A 1 193 ? -24.388 9.620 34.763 1.00 89.00 193 PHE A O 1
ATOM 1428 N N . THR A 1 194 ? -24.046 10.272 36.881 1.00 91.19 194 THR A N 1
ATOM 1429 C CA . THR A 1 194 ? -23.156 11.391 36.531 1.00 91.19 194 THR A CA 1
ATOM 1430 C C . THR A 1 194 ? -21.844 10.883 35.926 1.00 91.19 194 THR A C 1
ATOM 1432 O O . THR A 1 194 ? -21.409 11.385 34.889 1.00 91.19 194 THR A O 1
ATOM 1435 N N . ASN A 1 195 ? -21.251 9.838 36.509 1.00 91.38 195 ASN A N 1
ATOM 1436 C CA . ASN A 1 195 ? -20.041 9.196 35.989 1.00 91.38 195 ASN A CA 1
ATOM 1437 C C . ASN A 1 195 ? -20.285 8.493 34.647 1.00 91.38 195 ASN A C 1
ATOM 1439 O O . ASN A 1 195 ? -19.442 8.572 33.753 1.00 91.38 195 ASN A O 1
ATOM 1443 N N . LEU A 1 196 ? -21.442 7.846 34.471 1.00 93.75 196 LEU A N 1
ATOM 1444 C CA . LEU A 1 196 ? -21.842 7.264 33.191 1.00 93.75 196 LEU A CA 1
ATOM 1445 C C . LEU A 1 196 ? -21.945 8.348 32.112 1.00 93.75 196 LEU A C 1
ATOM 1447 O O . LEU A 1 196 ? -21.403 8.173 31.025 1.00 93.75 196 LEU A O 1
ATOM 1451 N N . LYS A 1 197 ? -22.577 9.491 32.419 1.00 92.81 197 LYS A N 1
ATOM 1452 C CA . LYS A 1 197 ? -22.662 10.637 31.500 1.00 92.81 197 LYS A CA 1
ATOM 1453 C C . LYS A 1 197 ? -21.276 11.166 31.128 1.00 92.81 197 LYS A C 1
ATOM 1455 O O . LYS A 1 197 ? -21.017 11.406 29.955 1.00 92.81 197 LYS A O 1
ATOM 1460 N N . ALA A 1 198 ? -20.376 11.312 32.101 1.00 93.00 198 ALA A N 1
ATOM 1461 C CA . ALA A 1 198 ? -19.000 11.729 31.837 1.00 93.00 198 ALA A CA 1
ATOM 1462 C C . ALA A 1 198 ? -18.259 10.724 30.936 1.00 93.00 198 ALA A C 1
ATOM 1464 O O . ALA A 1 198 ? -17.584 11.120 29.991 1.00 93.00 198 ALA A O 1
ATOM 1465 N N . THR A 1 199 ? -18.434 9.424 31.181 1.00 94.56 199 THR A N 1
ATOM 1466 C CA . THR A 1 199 ? -17.813 8.362 30.375 1.00 94.56 199 THR A CA 1
ATOM 1467 C C . THR A 1 199 ? -18.378 8.333 28.953 1.00 94.56 199 THR A C 1
ATOM 1469 O O . THR A 1 199 ? -17.620 8.206 27.996 1.00 94.56 199 THR A O 1
ATOM 1472 N N . LEU A 1 200 ? -19.693 8.511 28.796 1.00 94.69 200 LEU A N 1
ATOM 1473 C CA . LEU A 1 200 ? -20.341 8.633 27.491 1.00 94.69 200 LEU A CA 1
ATOM 1474 C C . LEU A 1 200 ? -19.790 9.832 26.707 1.00 94.69 200 LEU A C 1
ATOM 1476 O O . LEU A 1 200 ? -19.431 9.668 25.547 1.00 94.69 200 LEU A O 1
ATOM 1480 N N . ASN A 1 201 ? -19.647 10.992 27.354 1.00 93.50 201 ASN A N 1
ATOM 1481 C CA . ASN A 1 201 ? -19.092 12.204 26.741 1.00 93.50 201 ASN A CA 1
ATOM 1482 C C . ASN A 1 201 ? -17.604 12.069 26.370 1.00 93.50 201 ASN A C 1
ATOM 1484 O O . ASN A 1 201 ? -17.126 12.738 25.461 1.00 93.50 201 ASN A O 1
ATOM 1488 N N . ASN A 1 202 ? -16.851 11.208 27.060 1.00 92.19 202 ASN A N 1
ATOM 1489 C CA . ASN A 1 202 ? -15.470 10.898 26.678 1.00 92.19 202 ASN A CA 1
ATOM 1490 C C . ASN A 1 202 ? -15.399 10.001 25.431 1.00 92.19 202 ASN A C 1
ATOM 1492 O O . ASN A 1 202 ? -14.364 9.945 24.767 1.00 92.19 202 ASN A O 1
ATOM 1496 N N . LEU A 1 203 ? -16.480 9.281 25.116 1.00 94.56 203 LEU A N 1
ATOM 1497 C CA . LEU A 1 203 ? -16.561 8.405 23.952 1.00 94.56 203 LEU A CA 1
ATOM 1498 C C . LEU A 1 203 ? -17.167 9.105 22.732 1.00 94.56 203 LEU A C 1
ATOM 1500 O O . LEU A 1 203 ? -16.648 8.943 21.630 1.00 94.56 203 LEU A O 1
ATOM 1504 N N . LEU A 1 204 ? -18.268 9.832 22.929 1.00 89.44 204 LEU A N 1
ATOM 1505 C CA . LEU A 1 204 ? -19.080 10.458 21.889 1.00 89.44 204 LEU A CA 1
ATOM 1506 C C . LEU A 1 204 ? -19.123 11.975 22.108 1.00 89.44 204 LEU A C 1
ATOM 1508 O O . LEU A 1 204 ? -19.262 12.425 23.245 1.00 89.44 204 LEU A O 1
ATOM 1512 N N . GLN A 1 205 ? -19.008 12.733 21.017 1.00 79.88 205 GLN A N 1
ATOM 1513 C CA . GLN A 1 205 ? -19.198 14.187 20.990 1.00 79.88 205 GLN A CA 1
ATOM 1514 C C . GLN A 1 205 ? -20.643 14.540 20.647 1.00 79.88 205 GLN A C 1
ATOM 1516 O O . GLN A 1 205 ? -21.233 13.814 19.813 1.00 79.88 205 GLN A O 1
#

Secondary structure (DSSP, 8-state):
--SSEEEEEPSS---SS--EEEEEESSS-TT--SEEEEEEPTT--EEEEEETTEEEEEEEEEESSEEEEEEEETTEEEEEESS-EEEEETTEEEEESSSEEEE-SSEEEEEETTEEEEEETTTEEEEEETTEEEEEETTEEEEEETTEEEEEETTEEHHHHHHHHHHHHHH----EEETTEEPSSP-TTHHHHHHHHHHHHHH--

Radius of gyration: 34.59 Å; chains: 1; bounding box: 85×30×96 Å

Sequence (205 aa):
MEGLTCTVNLLNTGLQGDAAIPGVNLRANDEAKEGVLLVPRKDSVVFVAAVENDMNNMFVVFVSEVDKVECIIDKMKVSVDKDVLKAEREKVSLQLDTKLTAANDKVSLVLEPSKLTAANDGKVTMTLEASKATMKQEAAVIELSAGKISIKNGSTSLKQVLDQLLTTLIGFKVICAAPGSPSAPFPADVTAFTNLKATLNNLLQ

pLDDT: mean 89.1, std 11.26, range [42.66, 98.5]

Foldseek 3Di:
DPDQWAWDADPPPPPPDSPTLGGAGQDLDPPDPFAKGFAEDPPWDFDKDADVPDSNRIYTPDTPHGQKMWGGDPQWIWMDGPAWTWIDGPFWIFIDGQWTWTDGPAWIWIGHPFKTWTGGNVQWIWMDGPAKTWIDGPQWIWMGGPNDIWTTRNPATPVVLVVLVVVLVVVQDFDAPDVVHTDPPHDPCPVSVV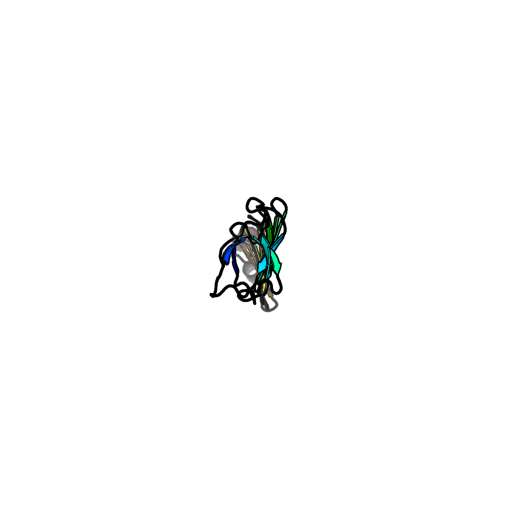VSVVSVVSRPD